Protein AF-A0A0S7WKD4-F1 (afdb_monomer_lite)

Radius of gyration: 20.32 Å; chains: 1; bounding box: 51×47×57 Å

Organism: NCBI:txid1703771

Structure (mmCIF, N/CA/C/O backbone):
data_AF-A0A0S7WKD4-F1
#
_entry.id   AF-A0A0S7WKD4-F1
#
loop_
_atom_site.group_PDB
_atom_site.id
_atom_site.type_symbol
_atom_site.label_atom_id
_atom_site.label_alt_id
_atom_site.label_comp_id
_atom_site.label_asym_id
_atom_site.label_entity_id
_atom_site.label_seq_id
_atom_site.pdbx_PDB_ins_code
_atom_site.Cartn_x
_atom_site.Cartn_y
_atom_site.Cartn_z
_atom_site.occupancy
_atom_site.B_iso_or_equiv
_atom_site.auth_seq_id
_atom_site.auth_comp_id
_atom_site.auth_asym_id
_atom_site.auth_atom_id
_atom_site.pdbx_PDB_model_num
ATOM 1 N N . MET A 1 1 ? -2.202 17.493 6.847 1.00 42.53 1 MET A N 1
ATOM 2 C CA . MET A 1 1 ? -3.223 18.399 7.422 1.00 42.53 1 MET A CA 1
ATOM 3 C C . MET A 1 1 ? -4.380 18.430 6.435 1.00 42.53 1 MET A C 1
ATOM 5 O O . MET A 1 1 ? -4.181 18.896 5.321 1.00 42.53 1 MET A O 1
ATOM 9 N N . PHE A 1 2 ? -5.508 17.808 6.778 1.00 50.00 2 PHE A N 1
ATOM 10 C CA . PHE A 1 2 ? -6.656 17.647 5.880 1.00 50.00 2 PHE A CA 1
ATOM 11 C C . PHE A 1 2 ? -7.497 18.935 5.864 1.00 50.00 2 PHE A C 1
ATOM 13 O O . PHE A 1 2 ? -7.701 19.548 6.911 1.00 50.00 2 PHE A O 1
ATOM 20 N N . ALA A 1 3 ? -7.943 19.384 4.689 1.00 43.22 3 ALA A N 1
ATOM 21 C CA . ALA A 1 3 ? -8.752 20.595 4.559 1.00 43.22 3 ALA A CA 1
ATOM 22 C C . ALA A 1 3 ? -10.231 20.279 4.849 1.00 43.22 3 ALA A C 1
ATOM 24 O O . ALA A 1 3 ? -10.929 19.743 3.993 1.00 43.22 3 ALA A O 1
ATOM 25 N N . GLY A 1 4 ? -10.696 20.590 6.060 1.00 48.12 4 GLY A N 1
ATOM 26 C CA . GLY A 1 4 ? -12.111 20.534 6.447 1.00 48.12 4 GLY A CA 1
ATOM 27 C C . GLY A 1 4 ? -12.761 21.922 6.428 1.00 48.12 4 GLY A C 1
ATOM 28 O O . GLY A 1 4 ? -12.076 22.929 6.606 1.00 48.12 4 GLY A O 1
ATOM 29 N N . GLY A 1 5 ? -14.080 21.978 6.208 1.00 57.50 5 GLY A N 1
ATOM 30 C CA . GLY A 1 5 ? -14.877 23.203 6.350 1.00 57.50 5 GLY A CA 1
ATOM 31 C C . GLY A 1 5 ? -14.814 23.795 7.767 1.00 57.50 5 GLY A C 1
ATOM 32 O O . GLY A 1 5 ? -14.238 23.207 8.679 1.00 57.50 5 GLY A O 1
ATOM 33 N N . GLU A 1 6 ? -15.389 24.982 7.959 1.00 63.59 6 GLU A N 1
ATOM 34 C CA . GLU A 1 6 ? -15.344 25.701 9.238 1.00 63.59 6 GLU A CA 1
ATOM 35 C C . GLU A 1 6 ? -16.113 24.922 10.332 1.00 63.59 6 GLU A C 1
ATOM 37 O O . GLU A 1 6 ? -17.339 24.978 10.402 1.00 63.59 6 GLU A O 1
ATOM 42 N N . LYS A 1 7 ? -15.392 24.147 11.158 1.00 71.81 7 LYS A N 1
ATOM 43 C CA . LYS A 1 7 ? -15.965 23.313 12.232 1.00 71.81 7 LYS A CA 1
ATOM 44 C C . LYS A 1 7 ? -16.328 24.156 13.457 1.00 71.81 7 LYS A C 1
ATOM 46 O O . LYS A 1 7 ? -15.503 24.926 13.960 1.00 71.81 7 LYS A O 1
ATOM 51 N N . ASN A 1 8 ? -17.513 23.950 14.022 1.00 74.62 8 ASN A N 1
ATOM 52 C CA . ASN A 1 8 ? -17.937 24.557 15.277 1.00 74.62 8 ASN A CA 1
ATOM 53 C C . ASN A 1 8 ? -17.169 23.922 16.462 1.00 74.62 8 ASN A C 1
ATOM 55 O O . ASN A 1 8 ? -17.200 22.709 16.678 1.00 74.62 8 ASN A O 1
ATOM 59 N N . PRO A 1 9 ? -16.454 24.704 17.289 1.00 72.94 9 PRO 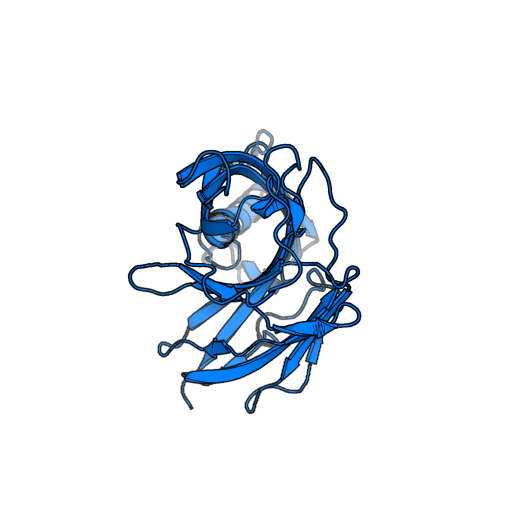A N 1
ATOM 60 C CA . PRO A 1 9 ? -15.677 24.171 18.411 1.00 72.94 9 PRO A CA 1
ATOM 61 C C . PRO A 1 9 ? -16.521 23.565 19.545 1.00 72.94 9 PRO A C 1
ATOM 63 O O . PRO A 1 9 ? -15.955 22.960 20.450 1.00 72.94 9 PRO A O 1
ATOM 66 N N . GLN A 1 10 ? -17.847 23.729 19.524 1.00 79.44 10 GLN A N 1
ATOM 67 C CA . GLN A 1 10 ? -18.753 23.246 20.573 1.00 79.44 10 GLN A CA 1
ATOM 68 C C . GLN A 1 10 ? -19.748 22.178 20.094 1.00 79.44 10 GLN A C 1
ATOM 70 O O . GLN A 1 10 ? -20.475 21.631 20.921 1.00 79.44 10 GLN A O 1
ATOM 75 N N . ASP A 1 11 ? -19.802 21.871 18.793 1.00 88.19 11 ASP A N 1
ATOM 76 C CA . ASP A 1 11 ? -20.653 20.790 18.289 1.00 88.19 11 ASP A CA 1
ATOM 77 C C . ASP A 1 11 ? -20.038 19.428 18.674 1.00 88.19 11 ASP A C 1
ATOM 79 O O . ASP A 1 11 ? -18.866 19.180 18.365 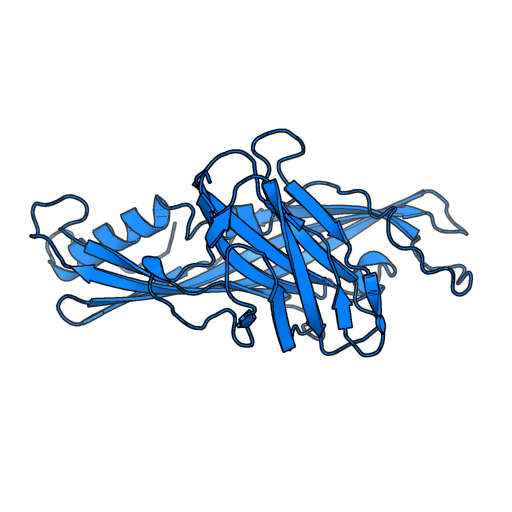1.00 88.19 11 ASP A O 1
ATOM 83 N N . PRO A 1 12 ? -20.781 18.537 19.364 1.00 86.50 12 PRO A N 1
ATOM 84 C CA . PRO A 1 12 ? -20.319 17.187 19.659 1.00 86.50 12 PRO A CA 1
ATOM 85 C C . PRO A 1 12 ? -19.798 16.428 18.436 1.00 86.50 12 PRO A C 1
ATOM 87 O O . PRO A 1 12 ? -18.772 15.762 18.566 1.00 86.50 12 PRO A O 1
ATOM 90 N N . ALA A 1 13 ? -20.443 16.562 17.272 1.00 88.50 13 ALA A N 1
ATOM 91 C CA . ALA A 1 13 ? -20.018 15.885 16.047 1.00 88.50 13 ALA A CA 1
ATOM 92 C C . ALA A 1 13 ? -18.641 16.383 15.582 1.00 88.50 13 ALA A C 1
ATOM 94 O O . ALA A 1 13 ? -17.741 15.582 15.348 1.00 88.50 13 ALA A O 1
ATOM 95 N N . ASP A 1 14 ? -18.426 17.700 15.572 1.00 90.62 14 ASP A N 1
ATOM 96 C CA . ASP A 1 14 ? -17.133 18.293 15.212 1.00 90.62 14 ASP A CA 1
ATOM 97 C C . ASP A 1 14 ? -16.020 17.935 16.213 1.00 90.62 14 ASP A C 1
ATOM 99 O O . ASP A 1 14 ? -14.842 17.851 15.861 1.00 90.62 14 ASP A O 1
ATOM 103 N N . LEU A 1 15 ? -16.354 17.762 17.496 1.00 92.62 15 LEU A N 1
ATOM 104 C CA . LEU A 1 15 ? -15.409 17.282 18.511 1.00 92.62 15 LEU A CA 1
ATOM 105 C C . LEU A 1 15 ? -15.056 15.804 18.319 1.00 92.62 15 LEU A C 1
ATOM 107 O O . LEU A 1 15 ? -13.908 15.427 18.544 1.00 92.62 15 LEU A O 1
ATOM 111 N N . ASP A 1 16 ? -16.023 14.984 17.917 1.00 94.19 16 ASP A N 1
ATOM 112 C CA . ASP A 1 16 ? -15.814 13.568 17.620 1.00 94.19 16 ASP A CA 1
ATOM 113 C C . ASP A 1 16 ? -14.958 13.383 16.366 1.00 94.19 16 ASP A C 1
ATOM 115 O O . ASP A 1 16 ? -14.001 12.613 16.393 1.00 94.19 16 ASP A O 1
ATOM 119 N N . GLU A 1 17 ? -15.230 14.143 15.305 1.00 93.38 17 GLU A N 1
ATOM 120 C CA . GLU A 1 17 ? -14.389 14.146 14.108 1.00 93.38 17 GLU A CA 1
ATOM 121 C C . GLU A 1 17 ? -12.955 14.563 14.421 1.00 93.38 17 GLU A C 1
ATOM 123 O O . GLU A 1 17 ? -12.035 13.865 14.012 1.00 93.38 17 GLU A O 1
ATOM 128 N N . ARG A 1 18 ? -12.748 15.644 15.187 1.00 92.31 18 ARG A N 1
ATOM 129 C CA . ARG A 1 18 ? -11.398 16.069 15.600 1.00 92.31 18 ARG A CA 1
ATOM 130 C C . ARG A 1 18 ? -10.677 14.993 16.405 1.00 92.31 18 ARG A C 1
ATOM 132 O O . ARG A 1 18 ? -9.506 14.738 16.166 1.00 92.31 18 ARG A O 1
ATOM 139 N N . ALA A 1 19 ? -11.377 14.329 17.325 1.00 93.75 19 ALA A N 1
ATOM 140 C CA . ALA A 1 19 ? -10.789 13.241 18.099 1.00 93.75 19 ALA A CA 1
ATOM 141 C C . ALA A 1 19 ? -10.341 12.071 17.207 1.00 93.75 19 ALA A C 1
ATOM 143 O O . ALA A 1 19 ? -9.288 11.491 17.458 1.00 93.75 19 ALA A O 1
ATOM 144 N N . ILE A 1 20 ? -11.111 11.745 16.165 1.00 94.81 20 ILE A N 1
ATOM 145 C CA . ILE A 1 20 ? -10.759 10.711 15.184 1.00 94.81 20 ILE A CA 1
ATOM 146 C C . ILE A 1 20 ? -9.614 11.179 14.273 1.00 94.81 20 ILE A C 1
ATOM 148 O O . ILE A 1 20 ? -8.688 10.410 14.032 1.00 94.81 20 ILE A O 1
ATOM 152 N N . GLU A 1 21 ? -9.637 12.430 13.805 1.00 93.44 21 GLU A N 1
ATOM 153 C CA . GLU A 1 21 ? -8.546 13.046 13.033 1.00 93.44 21 GLU A CA 1
ATOM 154 C C . GLU A 1 21 ? -7.225 13.013 13.811 1.00 93.44 21 GLU A C 1
ATOM 156 O O . GLU A 1 21 ? -6.189 12.693 13.230 1.00 93.44 21 GLU A O 1
ATOM 161 N N . ASP A 1 22 ? -7.267 13.263 15.122 1.00 91.75 22 ASP A N 1
ATOM 162 C CA . ASP A 1 22 ? -6.105 13.164 16.006 1.00 91.75 22 ASP A CA 1
ATOM 163 C C . ASP A 1 22 ? -5.576 11.723 16.095 1.00 91.75 22 ASP A C 1
ATOM 165 O O . ASP A 1 22 ? -4.362 11.519 16.058 1.00 91.75 22 ASP A O 1
ATOM 169 N N . ILE A 1 23 ? -6.456 10.710 16.170 1.00 92.75 23 ILE A N 1
ATOM 170 C CA . ILE A 1 23 ? -6.020 9.301 16.151 1.00 92.75 23 ILE A CA 1
ATOM 171 C C . ILE A 1 23 ? -5.379 8.956 14.802 1.00 92.75 23 ILE A C 1
ATOM 173 O O . ILE A 1 23 ? -4.315 8.341 14.775 1.00 92.75 23 ILE A O 1
ATOM 177 N N . ILE A 1 24 ? -6.000 9.359 13.690 1.00 90.69 24 ILE A N 1
ATOM 178 C CA . ILE A 1 24 ? -5.475 9.129 12.335 1.00 90.69 24 ILE A CA 1
ATOM 179 C C . ILE A 1 24 ? -4.099 9.786 12.183 1.00 90.69 24 ILE A C 1
ATOM 181 O O . ILE A 1 24 ? -3.164 9.151 11.710 1.00 90.69 24 ILE A O 1
ATOM 185 N N . GLY A 1 25 ? -3.954 11.044 12.608 1.00 86.50 25 GLY A N 1
ATOM 186 C CA . GLY A 1 25 ? -2.704 11.795 12.489 1.00 86.50 25 GLY A CA 1
ATOM 187 C C . GLY A 1 25 ? -1.579 11.314 13.410 1.00 86.50 25 GLY A C 1
ATOM 188 O O . GLY A 1 25 ? -0.422 11.632 13.151 1.00 86.50 25 GLY A O 1
ATOM 189 N N . GLY A 1 26 ? -1.904 10.575 14.473 1.00 83.88 26 GLY A N 1
ATOM 190 C CA . GLY A 1 26 ? -0.942 10.042 15.441 1.00 83.88 26 GLY A CA 1
ATOM 191 C C . GLY A 1 26 ? -0.641 8.549 15.298 1.00 83.88 26 GLY A C 1
ATOM 192 O O . GLY A 1 26 ? 0.038 8.002 16.165 1.00 83.88 26 GLY A O 1
ATOM 193 N N . SER A 1 27 ? -1.169 7.874 14.274 1.00 83.25 27 SER A N 1
ATOM 194 C CA . SER A 1 27 ? -1.062 6.421 14.126 1.00 83.25 27 SER A CA 1
ATOM 195 C C . SER A 1 27 ? -0.336 6.021 12.846 1.00 83.25 27 SER A C 1
ATOM 197 O O . SER A 1 27 ? -0.780 6.341 11.744 1.00 83.25 27 SER A O 1
ATOM 199 N N . ASP A 1 28 ? 0.705 5.199 13.002 1.00 78.75 28 ASP A N 1
ATOM 200 C CA . ASP A 1 28 ? 1.466 4.607 11.895 1.00 78.75 28 ASP A CA 1
ATOM 201 C C . ASP A 1 28 ? 0.555 3.849 10.909 1.00 78.75 28 ASP A C 1
ATOM 203 O O . ASP A 1 28 ? 0.831 3.789 9.716 1.00 78.75 28 ASP A O 1
ATOM 207 N N . CYS A 1 29 ? -0.587 3.318 11.369 1.00 77.75 29 CYS A N 1
ATOM 208 C CA . CYS A 1 29 ? -1.562 2.613 10.528 1.00 77.75 29 CYS A CA 1
ATOM 209 C C . CYS A 1 29 ? -2.134 3.462 9.383 1.00 77.75 29 CYS A C 1
ATOM 211 O O . CYS A 1 29 ? -2.653 2.902 8.418 1.00 77.75 29 CYS A O 1
ATOM 213 N N . PHE A 1 30 ? -2.046 4.789 9.483 1.00 81.88 30 PHE A N 1
ATOM 214 C CA . PHE A 1 30 ? -2.540 5.728 8.478 1.00 81.88 30 PHE A CA 1
ATOM 215 C C . PHE A 1 30 ? -1.413 6.502 7.777 1.00 81.88 30 PHE A C 1
ATOM 217 O O . PHE A 1 30 ? -1.691 7.349 6.924 1.00 81.88 30 PHE A O 1
ATOM 224 N N . GLU A 1 31 ? -0.145 6.206 8.080 1.00 77.12 31 GLU A N 1
ATOM 225 C CA . GLU A 1 31 ? 1.015 6.906 7.521 1.00 77.12 31 GLU A CA 1
ATOM 226 C C . GLU A 1 31 ? 1.379 6.399 6.114 1.00 77.12 31 GLU A C 1
ATOM 228 O O . GLU A 1 31 ? 2.462 5.892 5.854 1.00 77.12 31 GLU A O 1
ATOM 233 N N . LEU A 1 32 ? 0.471 6.536 5.146 1.00 67.00 32 LEU A N 1
ATOM 234 C CA . LEU A 1 32 ? 0.722 6.071 3.772 1.00 67.00 32 LEU A CA 1
ATOM 235 C C . LEU A 1 32 ? 1.858 6.848 3.078 1.00 67.00 32 LEU A C 1
ATOM 237 O O . LEU A 1 32 ? 2.498 6.339 2.164 1.00 67.00 32 LEU A O 1
ATOM 241 N N . THR A 1 33 ? 2.128 8.077 3.514 1.00 64.19 33 THR A N 1
ATOM 242 C CA . THR A 1 33 ? 3.059 9.005 2.861 1.00 64.19 33 THR A CA 1
ATOM 243 C C . THR A 1 33 ? 4.510 8.537 2.899 1.00 64.19 33 THR A C 1
ATOM 245 O O . THR A 1 33 ? 5.183 8.551 1.871 1.00 64.19 33 THR A O 1
ATOM 248 N N . SER A 1 34 ? 4.985 8.094 4.064 1.00 62.47 34 SER A N 1
ATOM 249 C CA . SER A 1 34 ? 6.336 7.548 4.225 1.00 62.47 34 SER A CA 1
ATOM 250 C C . SER A 1 34 ? 6.404 6.087 3.790 1.00 62.47 34 SER A C 1
ATOM 252 O O . SER A 1 34 ? 7.467 5.602 3.403 1.00 62.47 34 SER A O 1
ATOM 254 N N . HIS A 1 35 ? 5.265 5.386 3.787 1.00 61.06 35 HIS A N 1
ATOM 255 C CA . HIS A 1 35 ? 5.240 3.979 3.426 1.00 61.06 35 HIS A CA 1
ATOM 256 C C . HIS A 1 35 ? 5.498 3.712 1.937 1.00 61.06 35 HIS A C 1
ATOM 258 O O . HIS A 1 35 ? 6.125 2.717 1.586 1.00 61.06 35 HIS A O 1
ATOM 264 N N . PHE A 1 36 ? 5.095 4.612 1.046 1.00 53.56 36 PHE A N 1
ATOM 265 C CA . PHE A 1 36 ? 5.416 4.480 -0.380 1.00 53.56 36 PHE A CA 1
ATOM 266 C C . PHE A 1 36 ? 6.755 5.139 -0.772 1.00 53.56 36 PHE A C 1
ATOM 268 O O . PHE A 1 36 ? 7.216 4.985 -1.907 1.00 53.56 36 PHE A O 1
ATOM 275 N N . GLU A 1 37 ? 7.428 5.833 0.153 1.00 59.44 37 GLU A N 1
ATOM 276 C CA . GLU A 1 37 ? 8.745 6.438 -0.076 1.00 59.44 37 GLU A CA 1
ATOM 277 C C . GLU A 1 37 ? 9.885 5.409 0.048 1.00 59.44 37 GLU A C 1
ATOM 279 O O . GLU A 1 37 ? 9.829 4.457 0.823 1.00 59.44 37 GLU A O 1
ATOM 284 N N . GLY A 1 38 ? 10.964 5.584 -0.720 1.00 53.75 38 GLY A N 1
ATOM 285 C CA . GLY A 1 38 ? 12.177 4.800 -0.496 1.00 53.75 38 GLY A CA 1
ATOM 286 C C . GLY A 1 38 ? 13.332 5.236 -1.383 1.00 53.75 38 GLY A C 1
ATOM 287 O O . GLY A 1 38 ? 13.170 5.345 -2.604 1.00 53.75 38 GLY A O 1
ATOM 288 N N . THR A 1 39 ? 14.492 5.432 -0.757 1.00 48.31 39 THR A N 1
ATOM 289 C CA . THR A 1 39 ? 15.773 5.776 -1.386 1.00 48.31 39 THR A CA 1
ATOM 290 C C . THR A 1 39 ? 16.291 4.659 -2.296 1.00 48.31 39 THR A C 1
ATOM 292 O O . THR A 1 39 ? 15.728 3.568 -2.336 1.00 48.31 39 THR A O 1
ATOM 295 N N . ALA A 1 40 ? 17.322 4.975 -3.087 1.00 47.97 40 ALA A N 1
ATOM 296 C CA . ALA A 1 40 ? 17.906 4.110 -4.109 1.00 47.97 40 ALA A CA 1
ATOM 297 C C . ALA A 1 40 ? 18.168 2.682 -3.597 1.00 47.97 40 ALA A C 1
ATOM 299 O O . ALA A 1 40 ? 19.019 2.486 -2.728 1.00 47.97 40 ALA A O 1
ATOM 300 N N . VAL A 1 41 ? 17.449 1.703 -4.150 1.00 54.34 41 VAL A N 1
ATOM 301 C CA . VAL A 1 41 ? 17.701 0.276 -3.908 1.00 54.34 41 VAL A CA 1
ATOM 302 C C . VAL A 1 41 ? 18.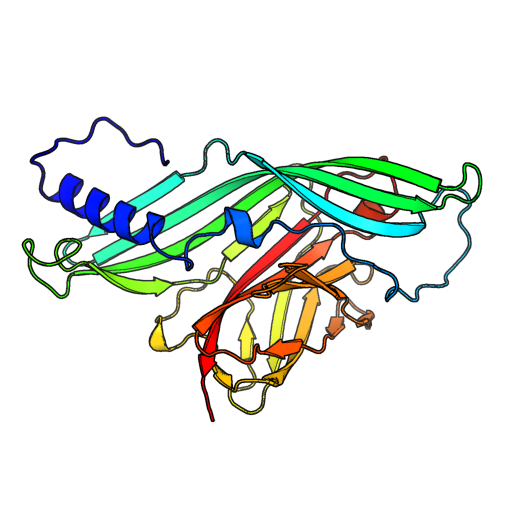334 -0.314 -5.163 1.00 54.34 41 VAL A C 1
ATOM 304 O O . VAL A 1 41 ? 17.968 0.057 -6.278 1.00 54.34 41 VAL A O 1
ATOM 307 N N . ASP A 1 42 ? 19.331 -1.171 -4.955 1.00 46.19 42 ASP A N 1
ATOM 308 C CA . ASP A 1 42 ? 20.011 -1.926 -6.006 1.00 46.19 42 ASP A CA 1
ATOM 309 C C . ASP A 1 42 ? 19.047 -2.953 -6.610 1.00 46.19 42 ASP A C 1
ATOM 311 O O . ASP A 1 42 ? 18.474 -3.763 -5.882 1.00 46.19 42 ASP A O 1
ATOM 315 N N . ASP A 1 43 ? 18.858 -2.896 -7.929 1.00 45.88 43 ASP A N 1
ATOM 316 C CA . ASP A 1 43 ? 18.058 -3.864 -8.694 1.00 45.88 43 ASP A CA 1
ATOM 317 C C . ASP A 1 43 ? 18.941 -4.952 -9.334 1.00 45.88 43 ASP A C 1
ATOM 319 O O . ASP A 1 43 ? 18.575 -5.605 -10.313 1.00 45.88 43 ASP A O 1
ATOM 323 N N . SER A 1 44 ? 20.134 -5.198 -8.777 1.00 36.72 44 SER A N 1
ATOM 324 C CA . SER A 1 44 ? 21.069 -6.228 -9.256 1.00 36.72 44 SER A CA 1
ATOM 325 C C . SER A 1 44 ? 20.538 -7.676 -9.208 1.00 36.72 44 SER A C 1
ATOM 327 O O . SER A 1 44 ? 21.256 -8.603 -9.587 1.00 36.72 44 SER A O 1
ATOM 329 N N . GLY A 1 45 ? 19.283 -7.900 -8.797 1.00 36.16 45 GLY A N 1
ATOM 330 C CA . GLY A 1 45 ? 18.616 -9.207 -8.792 1.00 36.16 45 GLY A CA 1
ATOM 331 C C . GLY A 1 45 ? 17.883 -9.583 -10.089 1.00 36.16 45 GLY A C 1
ATOM 332 O O . GLY A 1 45 ? 17.537 -10.753 -10.270 1.00 36.16 45 GLY A O 1
ATOM 333 N N . GLY A 1 46 ? 17.650 -8.639 -11.006 1.00 36.62 46 GLY A N 1
ATOM 334 C CA . GLY A 1 46 ? 16.944 -8.893 -12.263 1.00 36.62 46 GLY A CA 1
ATOM 335 C C . GLY A 1 46 ? 17.810 -9.601 -13.309 1.00 36.62 46 GLY A C 1
ATOM 336 O O . GLY A 1 46 ? 18.386 -8.959 -14.181 1.00 36.62 46 GLY A O 1
ATOM 337 N N . THR A 1 47 ? 17.874 -10.932 -13.271 1.00 33.00 47 THR A N 1
ATOM 338 C CA . THR A 1 47 ? 18.435 -11.731 -14.376 1.00 33.00 47 THR A CA 1
ATOM 339 C C . THR A 1 47 ? 17.397 -11.916 -15.481 1.00 33.00 47 THR A C 1
ATOM 341 O O . THR A 1 47 ? 16.794 -12.976 -15.596 1.00 33.00 47 THR A O 1
ATOM 344 N N . ASP A 1 48 ? 17.205 -10.900 -16.324 1.00 37.25 48 ASP A N 1
ATOM 345 C CA . ASP A 1 48 ? 16.655 -11.140 -17.661 1.00 37.25 48 ASP A CA 1
ATOM 346 C C . ASP A 1 48 ? 17.676 -10.735 -18.726 1.00 37.25 48 ASP A C 1
ATOM 348 O O . ASP A 1 48 ? 17.877 -9.571 -19.070 1.00 37.25 48 ASP A O 1
ATOM 352 N N . THR A 1 49 ? 18.412 -11.743 -19.186 1.00 37.22 49 THR A N 1
ATOM 353 C CA . THR A 1 49 ? 19.322 -11.668 -20.324 1.00 37.22 49 THR A CA 1
ATOM 354 C C . THR A 1 49 ? 18.561 -12.062 -21.582 1.00 37.22 49 THR A C 1
ATOM 356 O O . THR A 1 49 ? 18.756 -13.161 -22.106 1.00 37.22 49 THR A O 1
ATOM 359 N N . THR A 1 50 ? 17.704 -11.187 -22.096 1.00 36.34 50 THR A N 1
ATOM 360 C CA . THR A 1 50 ? 17.084 -11.396 -23.409 1.00 36.34 50 THR A CA 1
ATOM 361 C C . THR A 1 50 ? 17.307 -10.192 -24.320 1.00 36.34 50 THR A C 1
ATOM 363 O O . THR A 1 50 ? 16.493 -9.295 -24.448 1.00 36.34 50 THR A O 1
ATOM 366 N N . GLY A 1 51 ? 18.451 -10.228 -25.014 1.00 40.25 51 GLY A N 1
ATOM 367 C CA . GLY A 1 51 ? 18.713 -9.426 -26.209 1.00 40.25 51 GLY A CA 1
ATOM 368 C C . GLY A 1 51 ? 19.128 -7.985 -25.926 1.00 40.25 51 GLY A C 1
ATOM 369 O O . GLY A 1 51 ? 18.336 -7.158 -25.506 1.00 40.25 51 GLY A O 1
ATOM 370 N N . VAL A 1 52 ? 20.386 -7.661 -26.227 1.00 39.66 52 VAL A N 1
ATOM 371 C CA . VAL A 1 52 ? 20.888 -6.282 -26.226 1.00 39.66 52 VAL A CA 1
ATOM 372 C C . VAL A 1 52 ? 20.090 -5.457 -27.243 1.00 39.66 52 VAL A C 1
ATOM 374 O O . VAL A 1 52 ? 20.390 -5.475 -28.439 1.00 39.66 52 VAL A O 1
ATOM 377 N N . ILE A 1 53 ? 19.078 -4.736 -26.768 1.00 51.75 53 ILE A N 1
ATOM 378 C CA . ILE A 1 53 ? 18.495 -3.591 -27.461 1.00 51.75 53 ILE A CA 1
ATOM 379 C C . ILE A 1 53 ? 19.412 -2.410 -27.134 1.00 51.75 53 ILE A C 1
ATOM 381 O O . ILE A 1 53 ? 19.721 -2.149 -25.974 1.00 51.75 53 ILE A O 1
ATOM 385 N N . LYS A 1 54 ? 19.944 -1.753 -28.168 1.00 49.94 54 LYS A N 1
ATOM 386 C CA . LYS A 1 54 ? 21.018 -0.755 -28.025 1.00 49.94 54 LYS A CA 1
ATOM 387 C C . LYS A 1 54 ? 20.598 0.519 -27.277 1.00 49.94 54 LYS A C 1
ATOM 389 O O . LYS A 1 54 ? 21.489 1.203 -26.784 1.00 49.94 54 LYS A O 1
ATOM 394 N N . ASP A 1 55 ? 19.293 0.751 -27.128 1.00 61.22 55 ASP A N 1
ATOM 395 C CA . ASP A 1 55 ? 18.728 2.003 -26.608 1.00 61.22 55 ASP A CA 1
ATOM 396 C C . ASP A 1 55 ? 18.030 1.834 -25.239 1.00 61.22 55 ASP A C 1
ATOM 398 O O . ASP A 1 55 ? 17.436 2.771 -24.718 1.00 61.22 55 ASP A O 1
ATOM 402 N N . THR A 1 56 ? 18.103 0.648 -24.625 1.00 82.69 56 THR A N 1
ATOM 403 C CA . THR A 1 56 ? 17.453 0.367 -23.334 1.00 82.69 56 THR A CA 1
ATOM 404 C C . THR A 1 56 ? 18.341 0.778 -22.159 1.00 82.69 56 THR A C 1
ATOM 406 O O . THR A 1 56 ? 19.542 0.491 -22.141 1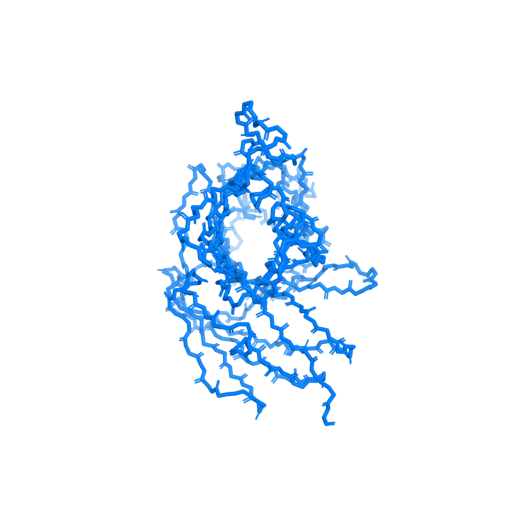.00 82.69 56 THR A O 1
ATOM 409 N N . ILE A 1 57 ? 17.752 1.411 -21.141 1.00 87.12 57 ILE A N 1
ATOM 410 C CA . ILE A 1 57 ? 18.426 1.657 -19.861 1.00 87.12 57 ILE A CA 1
ATOM 411 C C . ILE A 1 57 ? 18.568 0.319 -19.134 1.00 87.12 57 ILE A C 1
ATOM 413 O O . ILE A 1 57 ? 17.595 -0.404 -18.946 1.00 87.12 57 ILE A O 1
ATOM 417 N N . LEU A 1 58 ? 19.776 -0.012 -18.691 1.00 89.19 58 LEU A N 1
ATOM 418 C CA . LEU A 1 58 ? 20.012 -1.074 -17.716 1.00 89.19 58 LEU A CA 1
ATOM 419 C C . LEU A 1 58 ? 20.034 -0.430 -16.321 1.00 89.19 58 LEU A C 1
ATOM 421 O O . LEU A 1 58 ? 21.066 0.150 -15.959 1.00 89.19 58 LEU A O 1
ATOM 425 N N . PRO A 1 59 ? 18.918 -0.440 -15.566 1.00 86.44 59 PRO A N 1
ATOM 426 C CA . PRO A 1 59 ? 18.852 0.182 -14.255 1.00 86.44 59 PRO A CA 1
ATOM 427 C C . PRO A 1 59 ? 19.802 -0.539 -13.298 1.00 86.44 59 PRO A C 1
ATOM 429 O O . PRO A 1 59 ? 19.867 -1.765 -13.254 1.00 86.44 59 PRO A O 1
ATOM 432 N N . VAL A 1 60 ? 20.559 0.248 -12.542 1.00 83.50 60 VAL A N 1
ATOM 433 C CA . VAL A 1 60 ? 21.436 -0.232 -11.466 1.00 83.50 60 VAL A CA 1
ATOM 434 C C . VAL A 1 60 ? 20.839 0.160 -10.122 1.00 83.50 60 VAL A C 1
ATOM 436 O O . VAL A 1 60 ? 20.782 -0.641 -9.199 1.00 83.50 60 VAL A O 1
ATOM 439 N N . LEU A 1 61 ? 20.358 1.398 -10.016 1.00 83.25 61 LEU A N 1
ATOM 440 C CA . LEU A 1 61 ? 19.698 1.913 -8.825 1.00 83.25 61 LEU A CA 1
ATOM 441 C C . LEU A 1 61 ? 18.458 2.683 -9.236 1.00 83.25 61 LEU A C 1
ATOM 443 O O . LEU A 1 61 ? 18.511 3.488 -10.164 1.00 83.25 61 LEU A O 1
ATOM 447 N N . TRP A 1 62 ? 17.377 2.524 -8.487 1.00 86.88 62 TRP A N 1
ATOM 448 C CA . TRP A 1 62 ? 16.229 3.406 -8.629 1.00 86.88 62 TRP A CA 1
ATOM 449 C C . TRP A 1 62 ? 15.552 3.674 -7.290 1.00 86.88 62 TRP A C 1
ATOM 451 O O . TRP A 1 62 ? 15.668 2.910 -6.327 1.00 86.88 62 TRP A O 1
ATOM 461 N N . GLY A 1 63 ? 14.877 4.814 -7.199 1.00 84.62 63 GLY A N 1
ATOM 462 C CA . GLY A 1 63 ? 14.225 5.239 -5.970 1.00 84.62 63 GLY A CA 1
ATOM 463 C C . GLY A 1 63 ? 13.182 6.318 -6.192 1.00 84.62 63 GLY A C 1
ATOM 464 O O . GLY A 1 63 ? 13.221 7.077 -7.161 1.00 84.62 63 GLY A O 1
ATOM 465 N N . ARG A 1 64 ? 12.250 6.395 -5.248 1.00 86.19 64 ARG A N 1
ATOM 466 C CA . ARG A 1 64 ? 11.166 7.373 -5.246 1.00 86.19 64 ARG A CA 1
ATOM 467 C C . ARG A 1 64 ? 11.552 8.513 -4.318 1.00 86.19 64 ARG A C 1
ATOM 469 O O . ARG A 1 64 ? 11.933 8.274 -3.175 1.00 86.19 64 ARG A O 1
ATOM 476 N N . ARG A 1 65 ? 11.433 9.745 -4.803 1.00 84.44 65 ARG A N 1
ATOM 477 C CA . ARG A 1 65 ? 11.558 10.955 -3.990 1.00 84.44 65 ARG A CA 1
ATOM 478 C C . ARG A 1 65 ? 10.218 11.656 -3.955 1.00 84.44 65 ARG A C 1
ATOM 480 O O . ARG A 1 65 ? 9.804 12.233 -4.962 1.00 84.44 65 ARG A O 1
ATOM 487 N N . ILE A 1 66 ? 9.574 11.635 -2.799 1.00 85.69 66 ILE A N 1
ATOM 488 C CA . ILE A 1 66 ? 8.291 12.297 -2.610 1.00 85.69 66 ILE A CA 1
ATOM 489 C C . ILE A 1 66 ? 8.522 13.783 -2.327 1.00 85.69 66 ILE A C 1
ATOM 491 O O . ILE A 1 66 ? 9.475 14.174 -1.655 1.00 85.69 66 ILE A O 1
ATOM 495 N N . THR A 1 67 ? 7.684 14.635 -2.913 1.00 86.19 67 THR A N 1
ATOM 496 C CA . THR A 1 67 ? 7.801 16.101 -2.806 1.00 86.19 67 THR A CA 1
ATOM 497 C C . THR A 1 67 ? 6.565 16.753 -2.205 1.00 86.19 67 THR A C 1
ATOM 499 O O . THR A 1 67 ? 6.650 17.881 -1.720 1.00 86.19 67 THR A O 1
ATOM 502 N N . GLY A 1 68 ? 5.431 16.053 -2.182 1.00 86.00 68 GLY A N 1
ATOM 503 C CA . GLY A 1 68 ? 4.241 16.520 -1.493 1.00 86.00 68 GLY A CA 1
ATOM 504 C C . GLY A 1 68 ? 3.069 15.558 -1.597 1.00 86.00 68 GLY A C 1
ATOM 505 O O . GLY A 1 68 ? 3.111 14.576 -2.338 1.00 86.00 68 GLY A O 1
ATOM 506 N N . HIS A 1 69 ? 2.006 15.902 -0.868 1.00 89.50 69 HIS A N 1
ATOM 507 C CA . HIS A 1 69 ? 0.755 15.148 -0.850 1.00 89.50 69 HIS A CA 1
ATOM 508 C C . HIS A 1 69 ? -0.472 16.047 -1.072 1.00 89.50 69 HIS A C 1
ATOM 510 O O . HIS A 1 69 ? -1.310 16.194 -0.171 1.00 89.50 69 HIS A O 1
ATOM 516 N N . PRO A 1 70 ? -0.552 16.751 -2.217 1.00 89.88 70 PRO A N 1
ATOM 517 C CA . PRO A 1 70 ? -1.595 17.744 -2.457 1.00 89.88 70 PRO A CA 1
ATOM 518 C C . PRO A 1 70 ? -2.984 17.103 -2.402 1.00 89.88 70 PRO A C 1
ATOM 520 O O . PRO A 1 70 ? -3.156 15.971 -2.816 1.00 89.88 70 PRO A O 1
ATOM 523 N N . ASN A 1 71 ? -3.997 17.821 -1.916 1.00 85.50 71 ASN A N 1
ATOM 524 C CA . ASN A 1 71 ? -5.402 17.373 -1.945 1.00 85.50 71 ASN A CA 1
ATOM 525 C C . ASN A 1 71 ? -5.707 16.045 -1.216 1.00 85.50 71 ASN A C 1
ATOM 527 O O . ASN A 1 71 ? -6.804 15.502 -1.355 1.00 85.50 71 ASN A O 1
ATOM 531 N N . SER A 1 72 ? -4.769 15.527 -0.420 1.00 86.56 72 SER A N 1
ATOM 532 C CA . SER A 1 72 ? -5.020 14.386 0.458 1.00 86.56 72 SER A CA 1
ATOM 533 C C . SER A 1 72 ? -6.103 14.746 1.472 1.00 86.56 72 SER A C 1
ATOM 535 O O . SER A 1 72 ? -6.068 15.834 2.057 1.00 86.56 72 SER A O 1
ATOM 537 N N . HIS A 1 73 ? -7.066 13.855 1.684 1.00 88.62 73 HIS A N 1
ATOM 538 C CA . HIS A 1 73 ? -8.214 14.095 2.554 1.00 88.62 73 HIS A CA 1
ATOM 539 C C . HIS A 1 73 ? -8.701 12.804 3.214 1.00 88.62 73 HIS A C 1
ATOM 541 O O . HIS A 1 73 ? -8.648 11.720 2.633 1.00 88.62 73 HIS A O 1
ATOM 547 N N . ALA A 1 74 ? -9.199 12.942 4.440 1.00 90.75 74 ALA A N 1
ATOM 548 C CA . ALA A 1 74 ? -9.935 11.903 5.139 1.00 90.75 74 ALA A CA 1
ATOM 549 C C . ALA A 1 74 ? -11.415 12.290 5.150 1.00 90.75 74 ALA A C 1
ATOM 551 O O . ALA A 1 74 ? -11.772 13.370 5.621 1.00 90.75 74 ALA A O 1
ATOM 552 N N . GLN A 1 75 ? -12.277 11.422 4.630 1.00 95.31 75 GLN A N 1
ATOM 553 C CA . GLN A 1 75 ? -13.719 11.554 4.784 1.00 95.31 75 GLN A CA 1
ATOM 554 C C . GLN A 1 75 ? -14.158 10.756 6.010 1.00 95.31 75 GLN A C 1
ATOM 556 O O . GLN A 1 75 ? -13.933 9.548 6.073 1.00 95.31 75 GLN A O 1
ATOM 561 N N . ILE A 1 76 ? -14.809 11.430 6.960 1.00 95.69 76 ILE A N 1
ATOM 562 C CA . ILE A 1 76 ? -15.332 10.835 8.192 1.00 95.69 76 ILE A CA 1
ATOM 563 C C . ILE A 1 76 ? -16.856 10.872 8.135 1.00 95.69 76 ILE A C 1
ATOM 565 O O . ILE A 1 76 ? -17.450 11.924 7.929 1.00 95.69 76 ILE A O 1
ATOM 569 N N . THR A 1 77 ? -17.498 9.717 8.300 1.00 97.12 77 THR A N 1
ATOM 570 C CA . THR A 1 77 ? -18.961 9.619 8.397 1.00 97.12 77 THR A CA 1
ATOM 571 C C . THR A 1 77 ? -19.344 9.063 9.760 1.00 97.12 77 THR A C 1
ATOM 573 O O . THR A 1 77 ? -19.114 7.884 10.036 1.00 97.12 77 THR A O 1
ATOM 576 N N . LEU A 1 78 ? -19.937 9.906 10.608 1.00 96.50 78 LEU A N 1
ATOM 577 C CA . LEU A 1 78 ? -20.441 9.517 11.926 1.00 96.50 78 LEU A CA 1
ATOM 578 C C . LEU A 1 78 ? -21.836 8.883 11.826 1.00 96.50 78 LEU A C 1
ATOM 580 O O . LEU A 1 78 ? -22.736 9.416 11.178 1.00 96.50 78 LEU A O 1
ATOM 584 N N . ALA A 1 79 ? -22.031 7.763 12.518 1.00 96.06 79 ALA A N 1
ATOM 585 C CA . ALA A 1 79 ? -23.302 7.057 12.637 1.00 96.06 79 ALA A CA 1
ATOM 586 C C . ALA A 1 79 ? -23.451 6.479 14.054 1.00 96.06 79 ALA A C 1
ATOM 588 O O . ALA A 1 79 ? -23.084 5.334 14.329 1.00 96.06 79 ALA A O 1
ATOM 589 N N . GLY A 1 80 ? -23.987 7.291 14.971 1.00 93.69 80 GLY A N 1
ATOM 590 C CA . GLY A 1 80 ? -24.076 6.939 16.390 1.00 93.69 80 GLY A CA 1
ATOM 591 C C . GLY A 1 80 ? -22.685 6.712 16.986 1.00 93.69 80 GLY A C 1
ATOM 592 O O . GLY A 1 80 ? -21.810 7.563 16.857 1.00 93.69 80 GLY A O 1
ATOM 593 N N . ASP A 1 81 ? -22.469 5.538 17.578 1.00 96.38 81 ASP A N 1
ATOM 594 C CA . ASP A 1 81 ? -21.187 5.141 18.179 1.00 96.38 81 ASP A CA 1
ATOM 595 C C . ASP A 1 81 ? -20.212 4.503 17.173 1.00 96.38 81 ASP A C 1
ATOM 597 O O . ASP A 1 81 ? -19.272 3.809 17.561 1.00 96.38 81 ASP A O 1
ATOM 601 N N . SER A 1 82 ? -20.443 4.679 15.870 1.00 97.81 82 SER A N 1
ATOM 602 C CA . SER A 1 82 ? -19.559 4.208 14.797 1.00 97.81 82 SER A CA 1
ATOM 603 C C . SER A 1 82 ? -19.132 5.364 13.900 1.00 97.81 82 SER A C 1
ATOM 605 O O . SER A 1 82 ? -19.928 6.255 13.611 1.00 97.81 82 SER A O 1
ATOM 607 N N . ALA A 1 83 ? -17.886 5.332 13.438 1.00 97.94 83 ALA A N 1
ATOM 608 C CA . ALA A 1 83 ? -17.367 6.264 12.448 1.00 97.94 83 ALA A CA 1
ATOM 609 C C . ALA A 1 83 ? -16.675 5.494 11.324 1.00 97.94 83 ALA A C 1
ATOM 611 O O . ALA A 1 83 ? -15.835 4.630 11.581 1.00 97.94 83 ALA A O 1
ATOM 612 N N . PHE A 1 84 ? -17.040 5.814 10.086 1.00 98.12 84 PHE A N 1
ATOM 613 C CA . PHE A 1 84 ? -16.503 5.198 8.877 1.00 98.12 84 PHE A CA 1
ATOM 614 C C . PHE A 1 84 ? -15.554 6.171 8.196 1.00 98.12 84 PHE A C 1
ATOM 616 O O . PHE A 1 84 ? -15.922 7.323 7.955 1.00 98.12 84 PHE A O 1
ATOM 623 N N . ILE A 1 85 ? -14.347 5.701 7.901 1.00 97.25 85 ILE A N 1
ATOM 624 C CA . ILE A 1 85 ? -13.260 6.516 7.370 1.00 97.25 85 ILE A CA 1
ATOM 625 C C . ILE A 1 85 ? -12.905 6.030 5.974 1.00 97.25 85 ILE A C 1
ATOM 627 O O . ILE A 1 85 ? -12.697 4.835 5.770 1.00 97.25 85 ILE A O 1
ATOM 631 N N . SER A 1 86 ? -12.794 6.975 5.047 1.00 97.00 86 SER A N 1
ATOM 632 C CA . SER A 1 86 ? -12.166 6.792 3.740 1.00 97.00 86 SER A CA 1
ATOM 633 C C . SER A 1 86 ? -11.013 7.779 3.634 1.00 97.00 86 SER A C 1
ATOM 635 O O . SER A 1 86 ? -11.231 8.990 3.583 1.00 97.00 86 SER A O 1
ATOM 637 N N . LEU A 1 87 ? -9.786 7.273 3.643 1.00 94.62 87 LEU A N 1
ATOM 638 C CA . LEU A 1 87 ? -8.576 8.068 3.495 1.00 94.62 87 LEU A CA 1
ATOM 639 C C . LEU A 1 87 ? -8.118 8.002 2.042 1.00 94.62 87 LEU A C 1
ATOM 641 O O . LEU A 1 87 ? -7.865 6.914 1.536 1.00 94.62 87 LEU A O 1
ATOM 645 N N . THR A 1 88 ? -7.980 9.159 1.397 1.00 95.19 88 THR A N 1
ATOM 646 C CA . THR A 1 88 ? -7.359 9.286 0.073 1.00 95.19 88 THR A CA 1
ATOM 647 C C . THR A 1 88 ? -6.117 10.154 0.188 1.00 95.19 88 THR A C 1
ATOM 649 O O . THR A 1 88 ? -6.190 11.301 0.636 1.00 95.19 88 THR A O 1
ATOM 652 N N . ILE A 1 89 ? -4.976 9.614 -0.225 1.00 91.81 89 ILE A N 1
ATOM 653 C CA . ILE A 1 89 ? -3.697 10.316 -0.268 1.00 91.81 89 ILE A CA 1
ATOM 654 C C . ILE A 1 89 ? -3.276 10.431 -1.724 1.00 91.81 89 ILE A C 1
ATOM 656 O O . ILE A 1 89 ? -3.085 9.414 -2.382 1.00 91.81 89 ILE A O 1
ATOM 660 N N . HIS A 1 90 ? -3.096 11.652 -2.214 1.00 93.19 90 HIS A N 1
ATOM 661 C CA . HIS A 1 90 ? -2.393 11.857 -3.477 1.00 93.19 90 HIS A CA 1
ATOM 662 C C . HIS A 1 90 ? -0.935 12.129 -3.166 1.00 93.19 90 HIS A C 1
ATOM 664 O O . HIS A 1 90 ? -0.634 12.882 -2.240 1.00 93.19 90 HIS A O 1
ATOM 670 N N . THR A 1 91 ? -0.036 11.539 -3.933 1.00 91.06 91 THR A N 1
ATOM 671 C CA . THR A 1 91 ? 1.403 11.611 -3.717 1.00 91.06 91 THR A CA 1
ATOM 672 C C . THR A 1 91 ? 2.063 12.074 -5.001 1.00 91.06 91 THR A C 1
ATOM 674 O O . THR A 1 91 ? 1.930 11.432 -6.038 1.00 91.06 91 THR A O 1
ATOM 677 N N . VAL A 1 92 ? 2.809 13.178 -4.919 1.00 92.25 92 VAL A N 1
ATOM 678 C CA . VAL A 1 92 ? 3.587 13.716 -6.040 1.00 92.25 92 VAL A CA 1
ATOM 679 C C . VAL A 1 92 ? 5.072 13.686 -5.724 1.00 92.25 92 VAL A C 1
ATOM 681 O O . VAL A 1 92 ? 5.516 13.980 -4.607 1.00 92.25 92 VAL A O 1
ATOM 684 N N . GLY A 1 93 ? 5.878 13.373 -6.724 1.00 90.94 93 GLY A N 1
ATOM 685 C CA . GLY A 1 93 ? 7.309 13.232 -6.549 1.00 90.94 93 GLY A CA 1
ATOM 686 C C . GLY A 1 93 ? 8.021 12.942 -7.850 1.00 90.94 93 GLY A C 1
ATOM 687 O O . GLY A 1 93 ? 7.566 13.312 -8.930 1.00 90.94 93 GLY A O 1
ATOM 688 N N . THR A 1 94 ? 9.155 12.264 -7.724 1.00 91.38 94 THR A N 1
ATOM 689 C CA . THR A 1 94 ? 9.917 11.787 -8.873 1.00 91.38 94 THR A CA 1
ATOM 690 C C . THR A 1 94 ? 10.418 10.371 -8.664 1.00 91.38 94 THR A C 1
ATOM 692 O O . THR A 1 94 ? 10.836 10.012 -7.557 1.00 91.38 94 THR A O 1
ATOM 695 N N . LEU A 1 95 ? 10.400 9.586 -9.733 1.00 92.06 95 LEU A N 1
ATOM 696 C CA . LEU A 1 95 ? 11.166 8.356 -9.848 1.00 92.06 95 LEU A CA 1
ATOM 697 C C . LEU A 1 95 ? 12.552 8.731 -10.382 1.00 92.06 95 LEU A C 1
ATOM 699 O O . LEU A 1 95 ? 12.667 9.444 -11.371 1.00 92.06 95 LEU A O 1
ATOM 703 N N . ASN A 1 96 ? 13.605 8.309 -9.688 1.00 89.81 96 ASN A N 1
ATOM 704 C CA . ASN A 1 96 ? 14.989 8.568 -10.075 1.00 89.81 96 ASN A CA 1
ATOM 705 C C . ASN A 1 96 ? 15.637 7.236 -10.426 1.00 89.81 96 ASN A C 1
ATOM 707 O O . ASN A 1 96 ? 15.620 6.330 -9.593 1.00 89.81 96 ASN A O 1
ATOM 711 N N . ILE A 1 97 ? 16.223 7.140 -11.615 1.00 90.06 97 ILE A N 1
ATOM 712 C CA . ILE A 1 97 ? 16.867 5.935 -12.139 1.00 90.06 97 ILE A CA 1
ATOM 713 C C . ILE A 1 97 ? 18.318 6.279 -12.463 1.00 90.06 97 ILE A C 1
ATOM 715 O O . ILE A 1 97 ? 18.602 7.243 -13.171 1.00 90.06 97 ILE A O 1
ATOM 719 N N . ILE A 1 98 ? 19.247 5.482 -11.950 1.00 88.94 98 ILE A N 1
ATOM 720 C CA . ILE A 1 98 ? 20.652 5.480 -12.347 1.00 88.94 98 ILE A CA 1
ATOM 721 C C . ILE A 1 98 ? 20.890 4.167 -13.076 1.00 88.94 98 ILE A C 1
ATOM 723 O O . ILE A 1 98 ? 20.696 3.090 -12.508 1.00 88.94 98 ILE A O 1
ATOM 727 N N . GLY A 1 99 ? 21.328 4.253 -14.325 1.00 90.19 99 GLY A N 1
ATOM 728 C CA . GLY A 1 99 ? 21.521 3.080 -15.166 1.00 90.19 99 GLY A CA 1
ATOM 729 C C . GLY A 1 99 ? 22.632 3.252 -16.187 1.00 90.19 99 GLY A C 1
ATOM 730 O O . GLY A 1 99 ? 23.333 4.265 -16.220 1.00 90.19 99 GLY A O 1
ATOM 731 N N . TRP A 1 100 ? 22.790 2.240 -17.028 1.00 88.50 100 TRP A N 1
ATOM 732 C CA . TRP A 1 100 ? 23.755 2.213 -18.121 1.00 88.50 100 TRP A CA 1
ATOM 733 C C . TRP A 1 100 ? 23.040 2.059 -19.465 1.00 88.50 100 TRP A C 1
ATOM 735 O O . TRP A 1 100 ? 22.186 1.186 -19.601 1.00 88.50 100 TRP A O 1
ATOM 745 N N . ARG A 1 101 ? 23.422 2.850 -20.471 1.00 88.44 101 ARG A N 1
ATOM 746 C CA . ARG A 1 101 ? 23.054 2.652 -21.882 1.00 88.44 101 ARG A CA 1
ATOM 747 C C . ARG A 1 101 ? 24.281 2.293 -22.705 1.00 88.44 101 ARG A C 1
ATOM 749 O O . ARG A 1 101 ? 25.391 2.753 -22.432 1.00 88.44 101 ARG A O 1
ATOM 756 N N . ALA A 1 102 ? 24.090 1.461 -23.724 1.00 85.31 102 ALA A N 1
ATOM 757 C CA . ALA A 1 102 ? 25.195 0.961 -24.538 1.00 85.31 102 ALA A CA 1
ATOM 758 C C . ALA A 1 102 ? 25.881 2.058 -25.375 1.00 85.31 102 ALA A C 1
ATOM 760 O O . ALA A 1 102 ? 27.067 1.933 -25.682 1.00 85.31 102 ALA A O 1
ATOM 761 N N . ASP A 1 103 ? 25.152 3.108 -25.745 1.00 84.31 103 ASP A N 1
ATOM 762 C CA . ASP A 1 103 ? 25.594 4.199 -26.613 1.00 84.31 103 ASP A CA 1
ATOM 763 C C . ASP A 1 103 ? 26.155 5.409 -25.843 1.00 84.31 103 ASP A C 1
ATOM 765 O O . ASP A 1 103 ? 27.170 5.974 -26.256 1.00 84.31 103 ASP A O 1
ATOM 769 N N . THR A 1 104 ? 25.547 5.785 -24.712 1.00 86.88 104 THR A N 1
ATOM 770 C CA . THR A 1 104 ? 25.932 6.968 -23.918 1.00 86.88 104 THR A CA 1
ATOM 771 C C . THR A 1 104 ? 26.685 6.649 -22.625 1.00 86.88 104 THR A C 1
ATOM 773 O O . THR A 1 104 ? 27.310 7.542 -22.052 1.00 86.88 104 THR A O 1
ATOM 776 N N . GLY A 1 105 ? 26.667 5.399 -22.152 1.00 90.25 105 GLY A N 1
ATOM 777 C CA . GLY A 1 105 ? 27.247 5.000 -20.867 1.00 90.25 105 GLY A CA 1
ATOM 778 C C . GLY A 1 105 ? 26.311 5.265 -19.684 1.00 90.25 105 GLY A C 1
ATOM 779 O O . GLY A 1 105 ? 25.111 5.016 -19.774 1.00 90.25 105 GLY A O 1
ATOM 780 N N . TRP A 1 106 ? 26.848 5.737 -18.554 1.00 91.69 106 TRP A N 1
ATOM 781 C CA . TRP A 1 106 ? 26.049 6.040 -17.359 1.00 91.69 106 TRP A CA 1
ATOM 782 C C . TRP A 1 106 ? 25.028 7.149 -17.626 1.00 91.69 106 TRP A C 1
ATOM 784 O O . TRP A 1 106 ? 25.386 8.227 -18.101 1.00 91.69 106 TRP A O 1
ATOM 794 N N . VAL A 1 107 ? 23.778 6.898 -17.249 1.00 91.69 107 VAL A N 1
ATOM 795 C CA . VAL A 1 107 ? 22.664 7.840 -17.367 1.00 91.69 107 VAL A CA 1
ATOM 796 C C . VAL A 1 107 ? 21.951 8.007 -16.030 1.00 91.69 107 VAL A C 1
ATOM 798 O O . VAL A 1 107 ? 21.900 7.086 -15.212 1.00 91.69 107 VAL A O 1
ATOM 801 N N . GLY A 1 108 ? 21.406 9.204 -15.820 1.00 91.00 108 GLY A N 1
ATOM 802 C CA . GLY A 1 108 ? 20.468 9.507 -14.748 1.00 91.00 108 GLY A CA 1
ATOM 803 C C . GLY A 1 108 ? 19.161 9.982 -15.365 1.00 91.00 108 GLY A C 1
ATOM 804 O O . GLY A 1 108 ? 19.168 10.981 -16.081 1.00 91.00 108 GLY A O 1
ATOM 805 N N . VAL A 1 109 ? 18.072 9.268 -15.102 1.00 91.62 109 VAL A N 1
ATOM 806 C CA . VAL A 1 109 ? 16.727 9.596 -15.585 1.00 91.62 109 VAL A CA 1
ATOM 807 C C . VAL A 1 109 ? 15.864 9.991 -14.397 1.00 91.62 109 VAL A C 1
ATOM 809 O O . VAL A 1 109 ? 15.979 9.422 -13.308 1.00 91.62 109 VAL A O 1
ATOM 812 N N . GLN A 1 110 ? 15.038 11.013 -14.598 1.00 92.94 110 GLN A N 1
ATOM 813 C CA . GLN A 1 110 ? 14.098 11.489 -13.601 1.00 92.94 110 GLN A CA 1
ATOM 814 C C . GLN A 1 110 ? 12.723 11.633 -14.240 1.00 92.94 110 GLN A C 1
ATOM 816 O O . GLN A 1 110 ? 12.522 12.478 -15.109 1.00 92.94 110 GLN A O 1
ATOM 821 N N . GLU A 1 111 ? 11.778 10.844 -13.755 1.00 91.06 111 GLU A N 1
ATOM 822 C CA . GLU A 1 111 ? 10.393 10.858 -14.207 1.00 91.06 111 GLU A CA 1
ATOM 823 C C . GLU A 1 111 ? 9.492 11.464 -13.143 1.00 91.06 111 GLU A C 1
ATOM 825 O O . GLU A 1 111 ? 9.759 11.377 -11.939 1.00 91.06 111 GLU A O 1
ATOM 830 N N . LEU A 1 112 ? 8.402 12.084 -13.590 1.00 94.25 112 LEU A N 1
ATOM 831 C CA . LEU A 1 112 ? 7.367 12.552 -12.684 1.00 94.25 112 LEU A CA 1
ATOM 832 C C . LEU A 1 112 ? 6.606 11.358 -12.123 1.00 94.25 112 LEU A C 1
ATOM 834 O O . LEU A 1 112 ? 6.124 10.504 -12.859 1.00 94.25 112 LEU A O 1
ATOM 838 N N . LEU A 1 113 ? 6.462 11.356 -10.806 1.00 91.56 113 LEU A N 1
ATOM 839 C CA . LEU A 1 113 ? 5.632 10.409 -10.093 1.00 91.56 113 LEU A CA 1
ATOM 840 C C . LEU A 1 113 ? 4.380 11.134 -9.618 1.00 91.56 113 LEU A C 1
ATOM 842 O O . LEU A 1 113 ? 4.477 12.151 -8.925 1.00 91.56 113 LEU A O 1
ATOM 846 N N . ASN A 1 114 ? 3.221 10.586 -9.961 1.00 94.31 114 ASN A N 1
ATOM 847 C CA . ASN A 1 114 ? 1.947 10.982 -9.387 1.00 94.31 114 ASN A CA 1
ATOM 848 C C . ASN A 1 114 ? 1.084 9.739 -9.174 1.00 94.31 114 ASN A C 1
ATOM 850 O O . ASN A 1 114 ? 0.883 8.970 -10.114 1.00 94.31 114 ASN A O 1
ATOM 854 N N . GLU A 1 115 ? 0.595 9.542 -7.958 1.00 94.50 115 GLU A N 1
ATOM 855 C CA . GLU A 1 115 ? -0.224 8.389 -7.594 1.00 94.50 115 GLU A CA 1
ATOM 856 C C . GLU A 1 115 ? -1.292 8.759 -6.568 1.00 94.50 115 GLU A C 1
ATOM 858 O O . GLU A 1 115 ? -1.116 9.667 -5.748 1.00 94.50 115 GLU A O 1
ATOM 863 N N . THR A 1 116 ? -2.360 7.975 -6.557 1.00 95.25 116 THR A N 1
ATOM 864 C CA . THR A 1 116 ? -3.431 8.067 -5.572 1.00 95.25 116 THR A CA 1
ATOM 865 C C . THR A 1 116 ? -3.515 6.768 -4.790 1.00 95.25 116 THR A C 1
ATOM 867 O O . THR A 1 116 ? -3.632 5.692 -5.372 1.00 95.25 116 THR A O 1
ATOM 870 N N . SER A 1 117 ? -3.482 6.874 -3.462 1.00 95.31 117 SER A N 1
ATOM 871 C CA . SER A 1 117 ? -3.638 5.760 -2.530 1.00 95.31 117 SER A CA 1
ATOM 872 C C . SER A 1 117 ? -4.904 5.886 -1.692 1.00 95.31 117 SER A C 1
ATOM 874 O O . SER A 1 117 ? -5.289 6.992 -1.308 1.00 95.31 117 SER A O 1
ATOM 876 N N . GLN A 1 118 ? -5.531 4.753 -1.377 1.00 95.62 118 GLN A N 1
ATOM 877 C CA . GLN A 1 118 ? -6.767 4.685 -0.596 1.00 95.62 118 GLN A CA 1
ATOM 878 C C . GLN A 1 118 ? -6.711 3.624 0.504 1.00 95.62 118 GLN A C 1
ATOM 880 O O . GLN A 1 118 ? -6.191 2.531 0.283 1.00 95.62 118 GLN A O 1
ATOM 885 N N . LEU A 1 119 ? -7.297 3.939 1.662 1.00 95.75 119 LEU A N 1
ATOM 886 C CA . LEU A 1 119 ? -7.482 3.037 2.805 1.00 95.75 119 LEU A CA 1
ATOM 887 C C . LEU A 1 119 ? -8.811 3.338 3.509 1.00 95.75 119 LEU A C 1
ATOM 889 O O . LEU A 1 119 ? -9.247 4.489 3.567 1.00 95.75 119 LEU A O 1
ATOM 893 N N . PHE A 1 120 ? -9.420 2.316 4.107 1.00 97.38 120 PHE A N 1
ATOM 894 C CA . PHE A 1 120 ? -10.650 2.434 4.883 1.00 97.38 120 PHE A CA 1
ATOM 895 C C . PHE A 1 120 ? -10.454 1.978 6.328 1.00 97.38 120 PHE A C 1
ATOM 897 O O . PHE A 1 120 ? -9.669 1.077 6.623 1.00 97.38 120 PHE A O 1
ATOM 904 N N . ALA A 1 121 ? -11.203 2.588 7.245 1.00 97.50 121 ALA A N 1
ATOM 905 C CA . ALA A 1 121 ? -11.190 2.211 8.654 1.00 97.50 121 ALA A CA 1
ATOM 906 C C . ALA A 1 121 ? -12.555 2.405 9.319 1.00 97.50 121 ALA A C 1
ATOM 908 O O . ALA A 1 121 ? -13.384 3.198 8.868 1.00 97.50 121 ALA A O 1
ATOM 909 N N . ILE A 1 122 ? -12.774 1.687 10.422 1.00 98.25 122 ILE A N 1
ATOM 910 C CA . ILE A 1 122 ? -13.951 1.835 11.278 1.00 98.25 122 ILE A CA 1
ATOM 911 C C . ILE A 1 122 ? -13.507 2.068 12.716 1.00 98.25 122 ILE A C 1
ATOM 913 O O . ILE A 1 122 ? -12.861 1.218 13.343 1.00 98.25 122 ILE A O 1
ATOM 917 N N . PHE A 1 123 ? -13.945 3.195 13.262 1.00 98.12 123 PHE A N 1
ATOM 918 C CA . PHE A 1 123 ? -13.817 3.513 14.675 1.00 98.12 123 PHE A CA 1
ATOM 919 C C . PHE A 1 123 ? -15.132 3.233 15.391 1.00 98.12 123 PHE A C 1
ATOM 921 O O . PHE A 1 123 ? -16.215 3.445 14.837 1.00 98.12 123 PHE A O 1
ATOM 928 N N . LYS A 1 124 ? -15.045 2.774 16.638 1.00 98.12 124 LYS A N 1
ATOM 929 C CA . LYS A 1 124 ? -16.204 2.665 17.528 1.00 98.12 124 LYS A CA 1
ATOM 930 C C . LYS A 1 124 ? -15.955 3.419 18.815 1.00 98.12 124 LYS A C 1
ATOM 932 O O . LYS A 1 124 ? -14.853 3.370 19.358 1.00 98.12 124 LYS A O 1
ATOM 937 N N . ARG A 1 125 ? -16.993 4.073 19.326 1.00 97.38 125 ARG A N 1
ATOM 938 C CA . ARG A 1 125 ? -16.958 4.650 20.664 1.00 97.38 125 ARG A CA 1
ATOM 939 C C . ARG A 1 125 ? -17.208 3.548 21.682 1.00 97.38 125 ARG A C 1
ATOM 941 O O . ARG A 1 125 ? -18.275 2.940 21.696 1.00 97.38 125 ARG A O 1
ATOM 948 N N . ARG A 1 126 ? -16.210 3.276 22.516 1.00 95.75 126 ARG A N 1
ATOM 949 C CA . ARG A 1 126 ? -16.299 2.317 23.629 1.00 95.75 126 ARG A CA 1
ATOM 950 C C . ARG A 1 126 ? -16.252 2.999 24.995 1.00 95.75 126 ARG A C 1
ATOM 952 O O . ARG A 1 126 ? -16.739 2.425 25.965 1.00 95.75 126 ARG A O 1
ATOM 959 N N . GLY A 1 127 ? -15.697 4.209 25.054 1.00 94.88 127 GLY A N 1
ATOM 960 C CA . GLY A 1 127 ? -15.632 5.038 26.256 1.00 94.88 127 GLY A CA 1
ATOM 961 C C . GLY A 1 127 ? -16.675 6.157 26.297 1.00 94.88 127 GLY A C 1
ATOM 962 O O . GLY A 1 127 ? -17.659 6.173 25.555 1.00 94.88 127 GLY A O 1
ATOM 963 N N . VAL A 1 128 ? -16.436 7.124 27.177 1.00 94.25 128 VAL A N 1
ATOM 964 C CA . VAL A 1 128 ? -17.245 8.337 27.343 1.00 94.25 128 VAL A CA 1
ATOM 965 C C . VAL A 1 128 ? -16.532 9.572 26.785 1.00 94.25 128 VAL A C 1
ATOM 967 O O . VAL A 1 128 ? -15.330 9.580 26.545 1.00 94.25 128 VAL A O 1
ATOM 970 N N . ALA A 1 129 ? -17.271 10.671 26.618 1.00 93.50 129 ALA A N 1
ATOM 971 C CA . ALA A 1 129 ? -16.769 11.900 25.993 1.00 93.50 129 ALA A CA 1
ATOM 972 C C . ALA A 1 129 ? -15.588 12.577 26.724 1.00 93.50 129 ALA A C 1
ATOM 974 O O . ALA A 1 129 ? -14.948 13.457 26.152 1.00 93.50 129 ALA A O 1
ATOM 975 N N . THR A 1 130 ? -15.331 12.211 27.981 1.00 94.00 130 THR A N 1
ATOM 976 C CA . THR A 1 130 ? -14.211 12.714 28.791 1.00 94.00 130 THR A CA 1
ATOM 977 C C . THR A 1 130 ? -12.956 11.850 28.702 1.00 94.00 130 THR A C 1
ATOM 979 O O . THR A 1 130 ? -11.918 12.254 29.220 1.00 94.00 130 THR A O 1
ATOM 982 N N . ASP A 1 131 ? -13.046 10.672 28.085 1.00 96.38 131 ASP A N 1
ATOM 983 C CA . ASP A 1 131 ? -11.906 9.776 27.904 1.00 96.38 131 ASP A CA 1
ATOM 984 C C . ASP A 1 131 ? -10.955 10.319 26.819 1.00 96.38 131 ASP A C 1
ATOM 986 O O . ASP A 1 131 ? -11.353 11.179 26.019 1.00 96.38 131 ASP A O 1
ATOM 990 N N . PRO A 1 132 ? -9.700 9.832 26.746 1.00 93.56 132 PRO A N 1
ATOM 991 C CA . PRO A 1 132 ? -8.810 10.124 25.625 1.00 93.56 132 PRO A CA 1
ATOM 992 C C . PRO A 1 132 ? -9.503 9.870 24.285 1.00 93.56 132 PRO A C 1
ATOM 994 O O . PRO A 1 132 ? -10.232 8.889 24.129 1.00 93.56 132 PRO A O 1
ATOM 997 N N . HIS A 1 133 ? -9.330 10.800 23.343 1.00 95.19 133 HIS A N 1
ATOM 998 C CA . HIS A 1 133 ? -10.034 10.804 22.055 1.00 95.19 133 HIS A CA 1
ATOM 999 C C . HIS A 1 133 ? -11.553 10.579 22.178 1.00 95.19 133 HIS A C 1
ATOM 1001 O O . HIS A 1 133 ? -12.183 10.000 21.297 1.00 95.19 133 HIS A O 1
ATOM 1007 N N . ARG A 1 134 ? -12.155 11.024 23.291 1.00 96.38 134 ARG A N 1
ATOM 1008 C CA . ARG A 1 134 ? -13.596 10.927 23.576 1.00 96.38 134 ARG A CA 1
ATOM 1009 C C . ARG A 1 134 ? -14.130 9.487 23.557 1.00 96.38 134 ARG A C 1
ATOM 1011 O O . ARG A 1 134 ? -15.309 9.266 23.278 1.00 96.38 134 ARG A O 1
ATOM 1018 N N . GLY A 1 135 ? -13.258 8.516 23.843 1.00 96.56 135 GLY A N 1
ATOM 1019 C CA . GLY A 1 135 ? -13.592 7.095 23.900 1.00 96.56 135 GLY A CA 1
ATOM 1020 C C . GLY A 1 135 ? -13.686 6.401 22.538 1.00 96.56 135 GLY A C 1
ATOM 1021 O O . GLY A 1 135 ? -14.197 5.280 22.484 1.00 96.56 135 GLY A O 1
ATOM 1022 N N . TRP A 1 136 ? -13.253 7.049 21.451 1.00 97.94 136 TRP A N 1
ATOM 1023 C CA . TRP A 1 136 ? -13.153 6.438 20.124 1.00 97.94 136 TRP A CA 1
ATOM 1024 C C . TRP A 1 136 ? -11.923 5.535 20.016 1.00 97.94 136 TRP A C 1
ATOM 1026 O O . TRP A 1 136 ? -10.818 5.924 20.385 1.00 97.94 136 TRP A O 1
ATOM 1036 N N . GLU A 1 137 ? -12.110 4.343 19.452 1.00 96.38 137 GLU A N 1
ATOM 1037 C CA . GLU A 1 137 ? -11.046 3.366 19.218 1.00 96.38 137 GLU A CA 1
ATOM 1038 C C . GLU A 1 137 ? -11.111 2.825 17.788 1.00 96.38 137 GLU A C 1
ATOM 1040 O O . GLU A 1 137 ? -12.202 2.563 17.268 1.00 96.38 137 GLU A O 1
ATOM 1045 N N . LEU A 1 138 ? -9.947 2.618 17.162 1.00 95.81 138 LEU A N 1
ATOM 1046 C CA . LEU A 1 138 ? -9.844 1.897 15.894 1.00 95.81 138 LEU A CA 1
ATOM 1047 C C . LEU A 1 138 ? -10.230 0.433 16.128 1.00 95.81 138 LEU A C 1
ATOM 1049 O O . LEU A 1 138 ? -9.627 -0.246 16.955 1.00 95.81 138 LEU A O 1
ATOM 1053 N N . THR A 1 139 ? -11.228 -0.054 15.396 1.00 96.81 139 THR A N 1
ATOM 1054 C CA . THR A 1 139 ? -11.696 -1.445 15.528 1.00 96.81 139 THR A CA 1
ATOM 1055 C C . THR A 1 139 ? -11.492 -2.259 14.267 1.00 96.81 139 THR A C 1
ATOM 1057 O O . THR A 1 139 ? -11.268 -3.459 14.356 1.00 96.81 139 THR A O 1
ATOM 1060 N N . HIS A 1 140 ? -11.573 -1.618 13.103 1.00 97.12 140 HIS A N 1
ATOM 1061 C CA . HIS A 1 140 ? -11.350 -2.276 11.827 1.00 97.12 140 HIS A CA 1
ATOM 1062 C C . HIS A 1 140 ? -10.532 -1.376 10.917 1.00 97.12 140 HIS A C 1
ATOM 1064 O O . HIS A 1 140 ? -10.677 -0.152 10.955 1.00 97.12 140 HIS A O 1
ATOM 1070 N N . ILE A 1 141 ? -9.716 -1.989 10.077 1.00 96.06 141 ILE A N 1
ATOM 1071 C CA . ILE A 1 141 ? -8.894 -1.315 9.081 1.00 96.06 141 ILE A CA 1
ATOM 1072 C C . ILE A 1 141 ? -8.809 -2.201 7.839 1.00 96.06 141 ILE A C 1
ATOM 1074 O O . ILE A 1 141 ? -9.007 -3.412 7.921 1.00 96.06 141 ILE A O 1
ATOM 1078 N N . SER A 1 142 ? -8.570 -1.609 6.679 1.00 96.75 142 SER A N 1
ATOM 1079 C CA . SER A 1 142 ? -8.172 -2.348 5.485 1.00 96.75 142 SER A CA 1
ATOM 1080 C C . SER A 1 142 ? -6.649 -2.325 5.303 1.00 96.75 142 SER A C 1
ATOM 1082 O O . SER A 1 142 ? -5.922 -1.690 6.067 1.00 96.75 142 SER A O 1
ATOM 1084 N N . GLY A 1 143 ? -6.144 -2.979 4.257 1.00 95.50 143 GLY A N 1
ATOM 1085 C CA . GLY A 1 143 ? -4.880 -2.548 3.663 1.00 95.50 143 GLY A CA 1
ATOM 1086 C C . GLY A 1 143 ? -5.045 -1.197 2.956 1.00 95.50 143 GLY A C 1
ATOM 1087 O O . GLY A 1 143 ? -6.047 -0.494 3.128 1.00 95.50 143 GLY A O 1
ATOM 1088 N N . ALA A 1 144 ? -4.082 -0.840 2.120 1.00 95.38 144 ALA A N 1
ATOM 1089 C CA . ALA A 1 144 ? -4.213 0.258 1.179 1.00 95.38 144 ALA A CA 1
ATOM 1090 C C . ALA A 1 144 ? -3.902 -0.218 -0.237 1.00 95.38 144 ALA A C 1
ATOM 1092 O O . ALA A 1 144 ? -3.142 -1.164 -0.438 1.00 95.38 144 ALA A O 1
ATOM 1093 N N . THR A 1 145 ? -4.473 0.467 -1.216 1.00 96.19 145 THR A N 1
ATOM 1094 C CA . THR A 1 145 ? -4.117 0.307 -2.626 1.00 96.19 145 THR A CA 1
ATOM 1095 C C . THR A 1 145 ? -3.666 1.648 -3.165 1.00 96.19 145 THR A C 1
ATOM 1097 O O . THR A 1 145 ? -4.262 2.662 -2.809 1.00 96.19 145 THR A O 1
ATOM 1100 N N . GLY A 1 146 ? -2.622 1.663 -3.984 1.00 95.12 146 GLY A N 1
ATOM 1101 C CA . GLY A 1 146 ? -2.090 2.861 -4.622 1.00 95.12 146 GLY A CA 1
ATOM 1102 C C . GLY A 1 146 ? -1.798 2.603 -6.089 1.00 95.12 146 GLY A C 1
ATOM 1103 O O . GLY A 1 146 ? -1.244 1.558 -6.416 1.00 95.12 146 GLY A O 1
ATOM 1104 N N . ALA A 1 147 ? -2.174 3.530 -6.963 1.00 96.12 147 ALA A N 1
ATOM 1105 C CA . ALA A 1 147 ? -1.946 3.425 -8.402 1.00 96.12 147 ALA A CA 1
ATOM 1106 C C . ALA A 1 147 ? -1.476 4.762 -8.975 1.00 96.12 147 ALA A C 1
ATOM 1108 O O . ALA A 1 147 ? -1.867 5.821 -8.477 1.00 96.12 147 ALA A O 1
ATOM 1109 N N . SER A 1 148 ? -0.652 4.714 -10.017 1.00 96.31 148 SER A N 1
ATOM 1110 C CA . SER A 1 148 ? -0.252 5.900 -10.772 1.00 96.31 148 SER A CA 1
ATOM 1111 C C . SER A 1 148 ? -1.450 6.573 -11.452 1.00 96.31 148 SER A C 1
ATOM 1113 O O . SER A 1 148 ? -2.342 5.920 -11.988 1.00 96.31 148 SER A O 1
ATOM 1115 N N . ASP A 1 149 ? -1.464 7.907 -11.441 1.00 93.69 149 ASP A N 1
ATOM 1116 C CA . ASP A 1 149 ? -2.593 8.702 -11.947 1.00 93.69 149 ASP A CA 1
ATOM 1117 C C . ASP A 1 149 ? -2.538 8.915 -13.472 1.00 93.69 149 ASP A C 1
ATOM 1119 O O . ASP A 1 149 ? -3.566 9.113 -14.118 1.00 93.69 149 ASP A O 1
ATOM 1123 N N . SER A 1 150 ? -1.333 8.950 -14.054 1.00 86.69 150 SER A N 1
ATOM 1124 C CA . SER A 1 150 ? -1.108 9.273 -15.474 1.00 86.69 150 SER A CA 1
ATOM 1125 C C . SER A 1 150 ? -1.383 8.103 -16.412 1.00 86.69 150 SER A C 1
ATOM 1127 O O . SER A 1 150 ? -1.891 8.288 -17.517 1.00 86.69 150 SER A O 1
ATOM 1129 N N . ILE A 1 151 ? -1.021 6.908 -15.968 1.00 92.31 151 ILE A N 1
ATOM 1130 C CA . ILE A 1 151 ? -1.217 5.628 -16.635 1.00 92.31 151 ILE A CA 1
ATOM 1131 C C . ILE A 1 151 ? -1.422 4.599 -15.524 1.00 92.31 151 ILE A C 1
ATOM 1133 O O . ILE A 1 151 ? -0.848 4.749 -14.453 1.00 92.31 151 ILE A O 1
ATOM 1137 N N . SER A 1 152 ? -2.271 3.603 -15.736 1.00 92.19 152 SER A N 1
ATOM 1138 C CA . SER A 1 152 ? -2.517 2.550 -14.750 1.00 92.19 152 SER A CA 1
ATOM 1139 C C . SER A 1 152 ? -2.852 1.280 -15.515 1.00 92.19 152 SER A C 1
ATOM 1141 O O . SER A 1 152 ? -4.019 0.927 -15.683 1.00 92.19 152 SER A O 1
ATOM 1143 N N . THR A 1 153 ? -1.823 0.679 -16.117 1.00 95.62 153 THR A N 1
ATOM 1144 C CA . THR A 1 153 ? -1.989 -0.562 -16.893 1.00 95.62 153 THR A CA 1
ATOM 1145 C C . THR A 1 153 ? -1.572 -1.795 -16.113 1.00 95.62 153 THR A C 1
ATOM 1147 O O . THR A 1 153 ? -2.003 -2.895 -16.451 1.00 95.62 153 THR A O 1
ATOM 1150 N N . VAL A 1 154 ? -0.793 -1.622 -15.046 1.00 95.12 154 VAL A N 1
ATOM 1151 C CA . VAL A 1 154 ? -0.343 -2.717 -14.188 1.00 95.12 154 VAL A CA 1
ATOM 1152 C C . VAL A 1 154 ? -1.343 -2.962 -13.059 1.00 95.12 154 VAL A C 1
ATOM 1154 O O . VAL A 1 154 ? -1.804 -2.026 -12.408 1.00 95.12 154 VAL A O 1
ATOM 1157 N N . GLU A 1 155 ? -1.682 -4.224 -12.805 1.00 96.38 155 GLU A N 1
ATOM 1158 C CA . GLU A 1 155 ? -2.662 -4.609 -11.787 1.00 96.38 155 GLU A CA 1
ATOM 1159 C C . GLU A 1 155 ? -2.190 -5.840 -11.006 1.00 96.38 155 GLU A C 1
ATOM 1161 O O . GLU A 1 155 ? -1.592 -6.761 -11.557 1.00 96.38 155 GLU A O 1
ATOM 1166 N N . ILE A 1 156 ? -2.474 -5.850 -9.701 1.00 98.19 156 ILE A N 1
ATOM 1167 C CA . ILE A 1 156 ? -2.301 -7.026 -8.848 1.00 98.19 156 ILE A CA 1
ATOM 1168 C C . ILE A 1 156 ? -3.682 -7.661 -8.748 1.00 98.19 156 ILE A C 1
ATOM 1170 O O . ILE A 1 156 ? -4.591 -7.046 -8.198 1.00 98.19 156 ILE A O 1
ATOM 1174 N N . ASP A 1 157 ? -3.832 -8.880 -9.253 1.00 98.00 157 ASP A N 1
ATOM 1175 C CA . ASP A 1 157 ? -5.090 -9.624 -9.181 1.00 98.00 157 ASP A CA 1
ATOM 1176 C C . ASP A 1 157 ? -5.282 -10.212 -7.781 1.00 98.00 157 ASP A C 1
ATOM 1178 O O . ASP A 1 157 ? -6.370 -10.199 -7.200 1.00 98.00 157 ASP A O 1
ATOM 1182 N N . SER A 1 158 ? -4.208 -10.790 -7.233 1.00 98.38 158 SER A N 1
ATOM 1183 C CA . SER A 1 158 ? -4.216 -11.348 -5.885 1.00 98.38 158 SER A CA 1
ATOM 1184 C C . SER A 1 158 ? -2.820 -11.552 -5.310 1.00 98.38 158 SER A C 1
ATOM 1186 O O . SER A 1 158 ? -1.817 -11.651 -6.016 1.00 98.38 158 SER A O 1
ATOM 1188 N N . LEU A 1 159 ? -2.776 -11.673 -3.989 1.00 98.19 159 LEU A N 1
ATOM 1189 C CA . LEU A 1 159 ? -1.589 -11.954 -3.201 1.00 98.19 159 LEU A CA 1
ATOM 1190 C C . LEU A 1 159 ? -1.855 -13.183 -2.335 1.00 98.19 159 LEU A C 1
ATOM 1192 O O . LEU A 1 159 ? -2.746 -13.171 -1.487 1.00 98.19 159 LEU A O 1
ATOM 1196 N N . ARG A 1 160 ? -1.068 -14.241 -2.517 1.00 98.31 160 ARG A N 1
ATOM 1197 C CA . ARG A 1 160 ? -1.052 -15.392 -1.611 1.00 98.31 160 ARG A CA 1
AT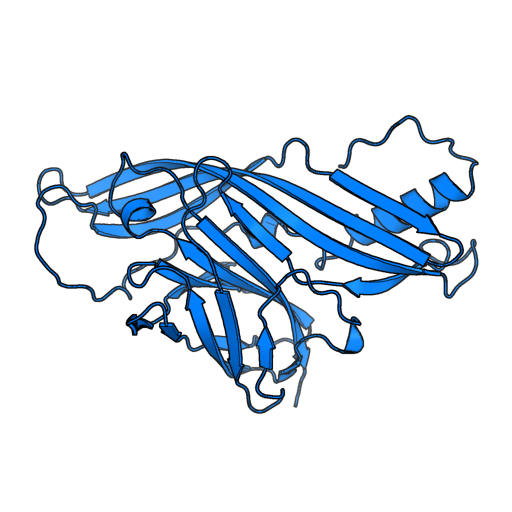OM 1198 C C . ARG A 1 160 ? 0.082 -15.234 -0.613 1.00 98.31 160 ARG A C 1
ATOM 1200 O O . ARG A 1 160 ? 1.230 -15.077 -1.017 1.00 98.31 160 ARG A O 1
ATOM 1207 N N . ILE A 1 161 ? -0.228 -15.324 0.672 1.00 97.56 161 ILE A N 1
ATOM 1208 C CA . ILE A 1 161 ? 0.744 -15.302 1.761 1.00 97.56 161 ILE A CA 1
ATOM 1209 C C . ILE A 1 161 ? 0.782 -16.674 2.415 1.00 97.56 161 ILE A C 1
ATOM 1211 O O . ILE A 1 161 ? -0.241 -17.183 2.872 1.00 97.56 161 ILE A O 1
ATOM 1215 N N . GLN A 1 162 ? 1.977 -17.254 2.476 1.00 97.81 162 GLN A N 1
ATOM 1216 C CA . GLN A 1 162 ? 2.216 -18.524 3.148 1.00 97.81 162 GLN A CA 1
ATOM 1217 C C . GLN A 1 162 ? 3.261 -18.331 4.242 1.00 97.81 162 GLN A C 1
ATOM 1219 O O . GLN A 1 162 ? 4.342 -17.795 3.988 1.00 97.81 162 GLN A O 1
ATOM 1224 N N . SER A 1 163 ? 2.940 -18.786 5.447 1.00 96.25 163 SER A N 1
ATOM 1225 C CA . SER A 1 163 ? 3.837 -18.777 6.597 1.00 96.25 163 SER A CA 1
ATOM 1226 C C . SER A 1 163 ? 3.577 -19.999 7.480 1.00 96.25 163 SER A C 1
ATOM 1228 O O . SER A 1 163 ? 2.721 -20.835 7.181 1.00 96.25 163 SER A O 1
ATOM 1230 N N . THR A 1 164 ? 4.353 -20.145 8.548 1.00 94.62 164 THR A N 1
ATOM 1231 C CA . THR A 1 164 ? 4.160 -21.201 9.550 1.00 94.62 164 THR A CA 1
ATOM 1232 C C . THR A 1 164 ? 3.192 -20.791 10.658 1.00 94.62 164 THR A C 1
ATOM 1234 O O . THR A 1 164 ? 2.508 -21.645 11.218 1.00 94.62 164 THR A O 1
ATOM 1237 N N . SER A 1 165 ? 3.135 -19.498 10.977 1.00 94.19 165 SER A N 1
ATOM 1238 C CA . SER A 1 165 ? 2.377 -18.936 12.098 1.00 94.19 165 SER A CA 1
ATOM 1239 C C . SER A 1 165 ? 0.986 -18.421 11.723 1.00 94.19 165 SER A C 1
ATOM 1241 O O . SER A 1 165 ? 0.159 -18.205 12.611 1.00 94.19 165 SER A O 1
ATOM 1243 N N . TYR A 1 166 ? 0.713 -18.248 10.429 1.00 94.19 166 TYR A N 1
ATOM 1244 C CA . TYR A 1 166 ? -0.552 -17.743 9.907 1.00 94.19 166 TYR A CA 1
ATOM 1245 C C . TYR A 1 166 ? -1.090 -18.682 8.817 1.00 94.19 166 TYR A C 1
ATOM 1247 O O . TYR A 1 166 ? -0.301 -19.260 8.063 1.00 94.19 166 TYR A O 1
ATOM 1255 N N . PRO A 1 167 ? -2.419 -18.861 8.704 1.00 95.44 167 PRO A N 1
ATOM 1256 C CA . PRO A 1 167 ? -3.003 -19.670 7.642 1.00 95.44 167 PRO A CA 1
ATOM 1257 C C . PRO A 1 167 ? -2.602 -19.202 6.239 1.00 95.44 167 PRO A C 1
ATOM 1259 O O . PRO A 1 167 ? -2.486 -18.005 5.976 1.00 95.44 167 PRO A O 1
ATOM 1262 N N . ASP A 1 168 ? -2.474 -20.153 5.315 1.00 97.38 168 ASP A N 1
ATOM 1263 C CA . ASP A 1 168 ? -2.321 -19.863 3.889 1.00 97.38 168 ASP A CA 1
ATOM 1264 C C . ASP A 1 168 ? -3.506 -19.016 3.403 1.00 97.38 168 ASP A C 1
ATOM 1266 O O . ASP A 1 168 ? -4.654 -19.468 3.418 1.00 97.38 168 ASP A O 1
ATOM 1270 N N . THR A 1 169 ? -3.224 -17.767 3.042 1.00 96.31 169 THR A N 1
ATOM 1271 C CA . THR A 1 169 ? -4.243 -16.738 2.822 1.00 96.31 169 THR A CA 1
ATOM 1272 C C . THR A 1 169 ? -4.090 -16.147 1.436 1.00 96.31 169 THR A C 1
ATOM 1274 O O . THR A 1 169 ? -2.992 -15.766 1.038 1.00 96.31 169 THR A O 1
ATOM 1277 N N . VAL A 1 170 ? -5.204 -16.030 0.712 1.00 97.75 170 VAL A N 1
ATOM 1278 C CA . VAL A 1 170 ? -5.271 -15.317 -0.566 1.00 97.75 170 VAL A CA 1
ATOM 1279 C C . VAL A 1 170 ? -6.053 -14.031 -0.363 1.00 97.75 170 VAL A C 1
ATOM 1281 O O . VAL A 1 170 ? -7.217 -14.057 0.035 1.00 97.75 170 VAL A O 1
ATOM 1284 N N . ILE A 1 171 ? -5.408 -12.912 -0.657 1.00 97.06 171 ILE A N 1
ATOM 1285 C CA . ILE A 1 171 ? -5.994 -11.579 -0.645 1.00 97.06 171 ILE A CA 1
ATOM 1286 C C . ILE A 1 171 ? -6.262 -11.200 -2.098 1.00 97.06 171 ILE A C 1
ATOM 1288 O O . ILE A 1 171 ? -5.341 -11.176 -2.905 1.00 97.06 171 ILE A O 1
ATOM 1292 N N . SER A 1 172 ? -7.516 -10.920 -2.437 1.00 97.38 172 SER A N 1
ATOM 1293 C CA . SER A 1 172 ? -7.938 -10.457 -3.772 1.00 97.38 172 SER A CA 1
ATOM 1294 C C . SER A 1 172 ? -8.525 -9.046 -3.756 1.00 97.38 172 SER A C 1
ATOM 1296 O O . SER A 1 172 ? -8.907 -8.513 -4.790 1.00 97.38 172 SER A O 1
ATOM 1298 N N . ASN A 1 173 ? -8.632 -8.440 -2.572 1.00 96.62 173 ASN A N 1
ATOM 1299 C CA . ASN A 1 173 ? -9.085 -7.070 -2.405 1.00 96.62 173 ASN A CA 1
ATOM 1300 C C . ASN A 1 173 ? -8.296 -6.418 -1.255 1.00 96.62 173 ASN A C 1
ATOM 1302 O O . ASN A 1 173 ? -8.565 -6.732 -0.091 1.00 96.62 173 ASN A O 1
ATOM 1306 N N . PRO A 1 174 ? -7.343 -5.514 -1.545 1.00 95.44 174 PRO A N 1
ATOM 1307 C CA . PRO A 1 174 ? -6.488 -4.901 -0.528 1.00 95.44 174 PRO A CA 1
ATOM 1308 C C . PRO A 1 174 ? -7.264 -3.961 0.397 1.00 95.44 174 PRO A C 1
ATOM 1310 O O . PRO A 1 174 ? -6.853 -3.721 1.530 1.00 95.44 174 PRO A O 1
ATOM 1313 N N . VAL A 1 175 ? -8.407 -3.452 -0.066 1.00 96.62 175 VAL A N 1
ATOM 1314 C CA . VAL A 1 175 ? -9.254 -2.515 0.674 1.00 96.62 175 VAL A CA 1
ATOM 1315 C C . VAL A 1 175 ? -10.418 -3.205 1.393 1.00 96.62 175 VAL A C 1
ATOM 1317 O O . VAL A 1 175 ? -11.301 -2.543 1.938 1.00 96.62 175 VAL A O 1
ATOM 1320 N N . HIS A 1 176 ? -10.424 -4.542 1.446 1.00 96.38 176 HIS A N 1
ATOM 1321 C CA . HIS A 1 176 ? -11.356 -5.275 2.297 1.00 96.38 176 HIS A CA 1
ATOM 1322 C C . HIS A 1 176 ? -11.066 -4.980 3.775 1.00 96.38 176 HIS A C 1
ATOM 1324 O O . HIS A 1 176 ? -9.942 -5.139 4.249 1.00 96.38 176 HIS A O 1
ATOM 1330 N N . ILE A 1 177 ? -12.093 -4.547 4.503 1.00 96.31 177 ILE A N 1
ATOM 1331 C CA . ILE A 1 177 ? -11.987 -4.167 5.912 1.00 96.31 177 ILE A CA 1
ATOM 1332 C C . ILE A 1 177 ? -11.979 -5.427 6.787 1.00 96.31 177 ILE A C 1
ATOM 1334 O O . ILE A 1 177 ? -12.848 -6.288 6.649 1.00 96.31 177 ILE A O 1
ATOM 1338 N N . PHE A 1 178 ? -11.036 -5.510 7.723 1.00 95.44 178 PHE A N 1
ATOM 1339 C CA . PHE A 1 178 ? -10.930 -6.579 8.718 1.00 95.44 178 PHE A CA 1
ATOM 1340 C C . PHE A 1 178 ? -10.772 -5.995 10.127 1.00 95.44 178 PHE A C 1
ATOM 1342 O O . PHE A 1 178 ? -10.390 -4.834 10.293 1.00 95.44 178 PHE A O 1
ATOM 1349 N N . ALA A 1 179 ? -11.121 -6.773 11.154 1.00 95.94 179 ALA A N 1
ATOM 1350 C CA . ALA A 1 179 ? -10.934 -6.350 12.539 1.00 95.94 179 ALA A CA 1
ATOM 1351 C C . ALA A 1 179 ? -9.436 -6.262 12.860 1.00 95.94 179 ALA A C 1
ATOM 1353 O O . ALA A 1 179 ? -8.659 -7.087 12.389 1.00 95.94 179 ALA A O 1
ATOM 1354 N N . VAL A 1 180 ? -9.004 -5.283 13.657 1.00 92.94 180 VAL A N 1
ATOM 1355 C CA . VAL A 1 180 ? -7.566 -5.082 13.945 1.00 92.94 180 VAL A CA 1
ATOM 1356 C C . VAL A 1 180 ? -6.930 -6.336 14.560 1.00 92.94 180 VAL A C 1
ATOM 1358 O O . VAL A 1 180 ? -5.776 -6.652 14.276 1.00 92.94 180 VAL A O 1
ATOM 1361 N N . GLU A 1 181 ? -7.684 -7.082 15.363 1.00 91.38 181 GLU A N 1
ATOM 1362 C CA . GLU A 1 181 ? -7.276 -8.361 15.946 1.00 91.38 181 GLU A CA 1
ATOM 1363 C C . GLU A 1 181 ? -7.048 -9.493 14.928 1.00 91.38 181 GLU A C 1
ATOM 1365 O O . GLU A 1 181 ? -6.293 -10.417 15.232 1.00 91.38 181 GLU A O 1
ATOM 1370 N N . ASP A 1 182 ? -7.639 -9.400 13.733 1.00 93.00 182 ASP A N 1
ATOM 1371 C CA . ASP A 1 182 ? -7.530 -10.387 12.649 1.00 93.00 182 ASP A CA 1
ATOM 1372 C C . ASP A 1 182 ? -6.392 -10.063 11.663 1.00 93.00 182 ASP A C 1
ATOM 1374 O O . ASP A 1 182 ? -6.193 -10.787 10.681 1.00 93.00 182 ASP A O 1
ATOM 1378 N N . ALA A 1 183 ? -5.633 -8.988 11.910 1.00 92.00 183 ALA A N 1
ATOM 1379 C CA . ALA A 1 183 ? -4.493 -8.603 11.086 1.00 92.00 183 ALA A CA 1
ATOM 1380 C C . ALA A 1 183 ? -3.514 -9.772 10.885 1.00 92.00 183 ALA A C 1
ATOM 1382 O O . ALA A 1 183 ? -3.276 -10.576 11.798 1.00 92.00 183 ALA A O 1
ATOM 1383 N N . LEU A 1 184 ? -2.895 -9.821 9.697 1.00 94.25 184 LEU A N 1
ATOM 1384 C CA . LEU A 1 184 ? -1.812 -10.758 9.398 1.00 94.25 184 LEU A CA 1
ATOM 1385 C C . LEU A 1 184 ? -0.806 -10.741 10.551 1.00 94.25 184 LEU A C 1
ATOM 1387 O O . LEU A 1 184 ? -0.309 -9.683 10.932 1.00 94.25 184 LEU A O 1
ATOM 1391 N N . THR A 1 185 ? -0.546 -11.900 11.143 1.00 95.12 185 THR A N 1
ATOM 1392 C CA . THR A 1 185 ? 0.297 -12.009 12.333 1.00 95.12 185 THR A CA 1
ATOM 1393 C C . THR A 1 185 ? 1.376 -13.035 12.079 1.00 95.12 185 THR A C 1
ATOM 1395 O O . THR A 1 185 ? 1.071 -14.169 11.729 1.00 95.12 185 THR A O 1
ATOM 1398 N N . PHE A 1 186 ? 2.622 -12.635 12.300 1.00 95.69 186 PHE A N 1
ATOM 1399 C CA . PHE A 1 186 ? 3.793 -13.460 12.060 1.00 95.69 186 PHE A CA 1
ATOM 1400 C C . PHE A 1 186 ? 4.704 -13.508 13.282 1.00 95.69 186 PHE A C 1
ATOM 1402 O O . PHE A 1 186 ? 4.712 -12.594 14.116 1.00 95.69 186 PHE A O 1
ATOM 1409 N N . LEU A 1 187 ? 5.492 -14.573 13.388 1.00 96.25 187 LEU A N 1
ATOM 1410 C CA . LEU A 1 187 ? 6.567 -14.643 14.368 1.00 96.25 187 LEU A CA 1
ATOM 1411 C C . LEU A 1 187 ? 7.745 -13.789 13.907 1.00 96.25 187 LEU A C 1
ATOM 1413 O O . LEU A 1 187 ? 7.914 -13.523 12.721 1.00 96.25 187 LEU A O 1
ATOM 1417 N N . SER A 1 188 ? 8.546 -13.341 14.863 1.00 93.88 188 SER A N 1
ATOM 1418 C CA . SER A 1 188 ? 9.826 -12.680 14.623 1.00 93.88 188 SER A CA 1
ATOM 1419 C C . SER A 1 188 ? 10.782 -13.582 13.829 1.00 93.88 188 SER A C 1
ATOM 1421 O O . SER A 1 188 ? 10.867 -14.777 14.112 1.00 93.88 188 SER A O 1
ATOM 1423 N N . GLU A 1 189 ? 11.476 -13.005 12.839 1.00 91.69 189 GLU A N 1
ATOM 1424 C CA . GLU A 1 189 ? 12.424 -13.676 11.925 1.00 91.69 189 GLU A CA 1
ATOM 1425 C C . GLU A 1 189 ? 11.828 -14.813 11.070 1.00 91.69 189 GLU A C 1
ATOM 1427 O O . GLU A 1 189 ? 12.551 -15.589 10.439 1.00 91.69 189 GLU A O 1
ATOM 1432 N N . GLU A 1 190 ? 10.502 -14.907 11.005 1.00 94.69 190 GLU A N 1
ATOM 1433 C CA . GLU A 1 190 ? 9.803 -15.926 10.237 1.00 94.69 190 GLU A CA 1
ATOM 1434 C C . GLU A 1 190 ? 9.988 -15.726 8.731 1.00 94.69 190 GLU A C 1
ATOM 1436 O O . GLU A 1 190 ? 9.866 -14.614 8.215 1.00 94.69 190 GLU A O 1
ATOM 1441 N N . GLU A 1 191 ? 10.239 -16.828 8.021 1.00 95.94 191 GLU A N 1
ATOM 1442 C CA . GLU A 1 191 ? 10.207 -16.871 6.561 1.00 95.94 191 GLU A CA 1
ATOM 1443 C C . GLU A 1 191 ? 8.756 -16.898 6.058 1.00 95.94 191 GLU A C 1
ATOM 1445 O O . GLU A 1 191 ? 7.997 -17.835 6.318 1.00 95.94 191 GLU A O 1
ATOM 1450 N N . ILE A 1 192 ? 8.400 -15.880 5.285 1.00 96.00 192 ILE A N 1
ATOM 1451 C CA . ILE A 1 192 ? 7.128 -15.717 4.593 1.00 96.00 192 ILE A CA 1
ATOM 1452 C C . ILE A 1 192 ? 7.362 -15.911 3.095 1.00 96.00 192 ILE A C 1
ATOM 1454 O O . ILE A 1 192 ? 8.319 -15.380 2.523 1.00 96.00 192 ILE A O 1
ATOM 1458 N N . LYS A 1 193 ? 6.458 -16.645 2.443 1.00 97.44 193 LYS A N 1
ATOM 1459 C CA . LYS A 1 193 ? 6.477 -16.906 0.996 1.00 97.44 193 LYS A CA 1
ATOM 1460 C C . LYS A 1 193 ? 5.296 -16.218 0.324 1.00 97.44 193 LYS A C 1
ATOM 1462 O O . LYS A 1 193 ? 4.235 -16.830 0.175 1.00 97.44 193 LYS A O 1
ATOM 1467 N N . PRO A 1 194 ? 5.437 -14.935 -0.041 1.00 97.50 194 PRO A N 1
ATOM 1468 C CA . PRO A 1 194 ? 4.445 -14.257 -0.852 1.00 97.50 194 PRO A CA 1
ATOM 1469 C C . PRO A 1 194 ? 4.495 -14.732 -2.310 1.00 97.50 194 PRO A C 1
ATOM 1471 O O . PRO A 1 194 ? 5.565 -14.901 -2.899 1.00 97.50 194 PRO A O 1
ATOM 1474 N N . THR A 1 195 ? 3.320 -14.894 -2.910 1.00 98.44 195 THR A N 1
ATOM 1475 C CA . THR A 1 195 ? 3.139 -15.034 -4.359 1.00 98.44 195 THR A CA 1
ATOM 1476 C C . THR A 1 195 ? 2.181 -13.955 -4.841 1.00 98.44 195 THR A C 1
ATOM 1478 O O . THR A 1 195 ? 1.047 -13.894 -4.369 1.00 98.44 195 THR A O 1
ATOM 1481 N N . VAL A 1 196 ? 2.631 -13.119 -5.770 1.00 98.44 196 VAL A N 1
ATOM 1482 C CA . VAL A 1 196 ? 1.821 -12.094 -6.433 1.00 98.44 196 VAL A CA 1
ATOM 1483 C C . VAL A 1 196 ? 1.333 -12.657 -7.763 1.00 98.44 196 VAL A C 1
ATOM 1485 O O . VAL A 1 196 ? 2.130 -13.176 -8.547 1.00 98.44 196 VAL A O 1
ATOM 1488 N N . TYR A 1 197 ? 0.031 -12.551 -8.000 1.00 98.50 197 TYR A N 1
ATOM 1489 C CA . TYR A 1 197 ? -0.597 -12.784 -9.295 1.00 98.50 197 TYR A CA 1
ATOM 1490 C C . TYR A 1 197 ? -0.987 -11.429 -9.867 1.00 98.50 197 TYR A C 1
ATOM 1492 O O . TYR A 1 197 ? -1.650 -10.646 -9.186 1.00 98.50 197 TYR A O 1
ATOM 1500 N N . ALA A 1 198 ? -0.541 -11.154 -11.081 1.00 97.75 198 ALA A N 1
ATOM 1501 C CA . ALA A 1 198 ? -0.715 -9.877 -11.743 1.00 97.75 198 ALA A CA 1
ATOM 1502 C C . ALA A 1 198 ? -1.103 -10.071 -13.209 1.00 97.75 198 ALA A C 1
ATOM 1504 O O . ALA A 1 198 ? -0.870 -11.127 -13.806 1.00 97.75 198 ALA A O 1
ATOM 1505 N N . ASN A 1 199 ? -1.658 -9.014 -13.788 1.00 96.88 199 ASN A N 1
ATOM 1506 C CA . ASN A 1 199 ? -2.257 -9.042 -15.116 1.00 96.88 199 ASN A CA 1
ATOM 1507 C C . ASN A 1 199 ? -1.244 -9.183 -16.270 1.00 96.88 199 ASN A C 1
ATOM 1509 O O . ASN A 1 199 ? -1.619 -9.629 -17.356 1.00 96.88 199 ASN A O 1
ATOM 1513 N N . ASP A 1 200 ? 0.026 -8.836 -16.044 1.00 92.94 200 ASP A N 1
ATOM 1514 C CA . ASP A 1 200 ? 1.083 -8.859 -17.057 1.00 92.94 200 ASP A CA 1
ATOM 1515 C C . ASP A 1 200 ? 2.302 -9.703 -16.588 1.00 92.94 200 ASP A C 1
ATOM 1517 O O . ASP A 1 200 ? 2.740 -9.596 -15.436 1.00 92.94 200 ASP A O 1
ATOM 1521 N N . PRO A 1 201 ? 2.855 -10.602 -17.433 1.00 92.31 201 PRO A N 1
ATOM 1522 C CA . PRO A 1 201 ? 4.027 -11.429 -17.115 1.00 92.31 201 PRO A CA 1
ATOM 1523 C C . PRO A 1 201 ? 5.395 -10.722 -17.222 1.00 92.31 201 PRO A C 1
ATOM 1525 O O . PRO A 1 201 ? 6.406 -11.347 -16.895 1.00 92.31 201 PRO A O 1
ATOM 1528 N N . SER A 1 202 ? 5.442 -9.479 -17.702 1.00 89.69 202 SER A N 1
ATOM 1529 C CA . SER A 1 202 ? 6.655 -8.667 -17.891 1.00 89.69 202 SER A CA 1
ATOM 1530 C C . SER A 1 202 ? 6.927 -7.675 -16.752 1.00 89.69 202 SER A C 1
ATOM 1532 O O . SER A 1 202 ? 7.932 -6.966 -16.773 1.00 89.69 202 SER A O 1
ATOM 1534 N N . LEU A 1 203 ? 6.067 -7.635 -15.734 1.00 93.44 203 LEU A N 1
ATOM 1535 C CA . LEU A 1 203 ? 6.145 -6.671 -14.641 1.00 93.44 203 LEU A CA 1
ATOM 1536 C C . LEU A 1 203 ? 7.397 -6.837 -13.781 1.00 93.44 203 LEU A C 1
ATOM 1538 O O . LEU A 1 203 ? 7.892 -7.935 -13.507 1.00 93.44 203 LEU A O 1
ATOM 1542 N N . ARG A 1 204 ? 7.842 -5.710 -13.235 1.00 92.88 204 ARG A N 1
ATOM 1543 C CA . ARG A 1 204 ? 8.791 -5.651 -12.128 1.00 92.88 204 ARG A CA 1
ATOM 1544 C C . ARG A 1 204 ? 8.019 -5.682 -10.818 1.00 92.88 204 ARG A C 1
ATOM 1546 O O . ARG A 1 204 ? 7.479 -4.668 -10.382 1.00 92.88 204 ARG A O 1
ATOM 1553 N N . VAL A 1 205 ? 7.980 -6.856 -10.192 1.00 94.94 205 VAL A N 1
ATOM 1554 C CA . VAL A 1 205 ? 7.301 -7.066 -8.909 1.00 94.94 205 VAL A CA 1
ATOM 1555 C C . VAL A 1 205 ? 8.309 -7.078 -7.769 1.00 94.94 205 VAL A C 1
ATOM 1557 O O . VAL A 1 205 ? 9.347 -7.737 -7.844 1.00 94.94 205 VAL A O 1
ATOM 1560 N N . PHE A 1 206 ? 8.004 -6.354 -6.698 1.00 93.06 206 PHE A N 1
ATOM 1561 C CA . PHE A 1 206 ? 8.874 -6.240 -5.534 1.00 93.06 206 PHE A CA 1
ATOM 1562 C C . PHE A 1 206 ? 8.078 -6.109 -4.237 1.00 93.06 206 PHE A C 1
ATOM 1564 O O . PHE A 1 206 ? 6.962 -5.591 -4.202 1.00 93.06 206 PHE 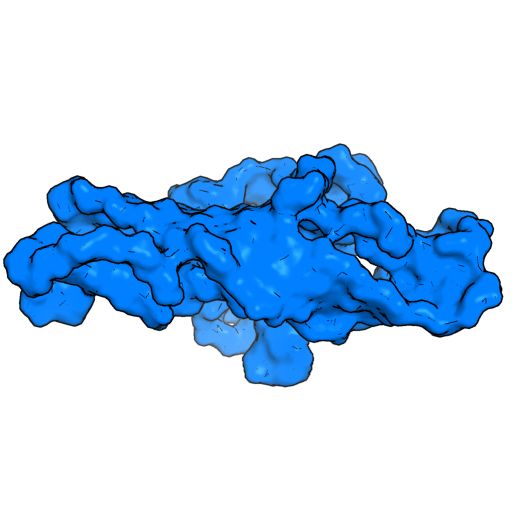A O 1
ATOM 1571 N N . LEU A 1 207 ? 8.698 -6.538 -3.143 1.00 92.00 207 LEU A N 1
ATOM 1572 C CA . LEU A 1 207 ? 8.265 -6.225 -1.789 1.00 92.00 207 LEU A CA 1
ATOM 1573 C C . LEU A 1 207 ? 9.077 -5.044 -1.285 1.00 92.00 207 LEU A C 1
ATOM 1575 O O . LEU A 1 207 ? 10.302 -5.075 -1.300 1.00 92.00 207 LEU A O 1
ATOM 1579 N N . HIS A 1 208 ? 8.399 -4.037 -0.769 1.00 87.12 208 HIS A N 1
ATOM 1580 C CA . HIS A 1 208 ? 8.989 -2.900 -0.094 1.00 87.12 208 HIS A CA 1
ATOM 1581 C C . HIS A 1 208 ? 8.664 -2.985 1.400 1.00 87.12 208 HIS A C 1
ATOM 1583 O O . HIS A 1 208 ? 7.504 -3.006 1.812 1.00 87.12 208 HIS A O 1
ATOM 1589 N N . VAL A 1 209 ? 9.721 -3.106 2.207 1.00 80.56 209 VAL A N 1
ATOM 1590 C CA . VAL A 1 209 ? 9.658 -3.262 3.668 1.00 80.56 209 VAL A CA 1
ATOM 1591 C C . VAL A 1 209 ? 10.497 -2.212 4.379 1.00 80.56 209 VAL A C 1
ATOM 1593 O O . VAL A 1 209 ? 11.513 -1.742 3.864 1.00 80.56 209 VAL A O 1
ATOM 1596 N N . PHE A 1 210 ? 10.076 -1.888 5.598 1.00 74.19 210 PHE A N 1
ATOM 1597 C CA . PHE A 1 210 ? 10.699 -0.889 6.463 1.00 74.19 210 PHE A CA 1
ATOM 1598 C C . PHE A 1 210 ? 11.690 -1.542 7.417 1.00 74.19 210 PHE A C 1
ATOM 1600 O O . PHE A 1 210 ? 11.422 -2.599 8.005 1.00 74.19 210 PHE A O 1
ATOM 1607 N N . MET A 1 211 ? 12.826 -0.882 7.605 1.00 67.50 211 MET A N 1
ATOM 1608 C CA . MET A 1 211 ? 13.852 -1.270 8.560 1.00 67.50 211 MET A CA 1
ATOM 1609 C C . MET A 1 211 ? 14.116 -0.122 9.538 1.00 67.50 211 MET A C 1
ATOM 1611 O O . MET A 1 211 ? 14.156 1.034 9.132 1.00 67.50 211 MET A O 1
ATOM 1615 N N . PRO A 1 212 ? 14.345 -0.414 10.829 1.00 63.50 212 PRO A N 1
ATOM 1616 C CA . PRO A 1 212 ? 14.589 0.619 11.839 1.00 63.50 212 PRO A CA 1
ATOM 1617 C C . PRO A 1 212 ? 15.945 1.328 11.688 1.00 63.50 212 PRO A C 1
ATOM 1619 O O . PRO A 1 212 ? 16.172 2.343 12.335 1.00 63.50 212 PRO A O 1
ATOM 1622 N N . ASN A 1 213 ? 16.852 0.793 10.866 1.00 64.56 213 ASN A N 1
ATOM 1623 C CA . ASN A 1 213 ? 18.170 1.359 10.596 1.00 64.56 213 ASN A CA 1
ATOM 1624 C C . ASN A 1 213 ? 18.364 1.537 9.085 1.00 64.56 213 ASN A C 1
ATOM 1626 O O . ASN A 1 213 ? 17.718 0.853 8.287 1.00 64.56 213 ASN A O 1
ATOM 1630 N N . TRP A 1 214 ? 19.294 2.418 8.700 1.00 53.19 214 TRP A N 1
ATOM 1631 C CA . TRP A 1 214 ? 19.713 2.624 7.309 1.00 53.19 214 TRP A CA 1
ATOM 1632 C C . TRP A 1 214 ? 19.897 1.285 6.560 1.00 53.19 214 TRP A C 1
ATOM 1634 O O . TRP A 1 214 ? 20.578 0.406 7.097 1.00 53.19 214 TRP A O 1
ATOM 1644 N N . PRO A 1 215 ? 19.357 1.114 5.333 1.00 53.94 215 PRO A N 1
ATOM 1645 C CA . PRO A 1 215 ? 18.729 2.117 4.455 1.00 53.94 215 PRO A CA 1
ATOM 1646 C C . PRO A 1 215 ? 17.267 2.524 4.743 1.00 53.94 215 PRO A C 1
ATOM 1648 O O . PRO A 1 215 ? 16.676 3.184 3.897 1.00 53.94 215 PRO A O 1
ATOM 1651 N N . TRP A 1 216 ? 16.688 2.216 5.912 1.00 69.06 216 TRP A N 1
ATOM 1652 C CA . TRP A 1 216 ? 15.297 2.535 6.322 1.00 69.06 216 TRP A CA 1
ATOM 1653 C C . TRP A 1 216 ? 14.197 1.832 5.511 1.00 69.06 216 TRP A C 1
ATOM 1655 O O . TRP A 1 216 ? 13.162 1.465 6.061 1.00 69.06 216 TRP A O 1
ATOM 1665 N N . HIS A 1 217 ? 14.451 1.560 4.234 1.00 72.88 217 HIS A N 1
ATOM 1666 C CA . HIS A 1 217 ? 13.577 0.851 3.313 1.00 72.88 217 HIS A CA 1
ATOM 1667 C C . HIS A 1 217 ? 14.403 -0.116 2.464 1.00 72.88 217 HIS A C 1
ATOM 1669 O O . HIS A 1 217 ? 15.520 0.204 2.054 1.00 72.88 217 HIS A O 1
ATOM 1675 N N . VAL A 1 218 ? 13.847 -1.286 2.168 1.00 75.44 218 VAL A N 1
ATOM 1676 C CA . VAL A 1 218 ? 14.423 -2.242 1.212 1.00 75.44 218 VAL A CA 1
ATOM 1677 C C . VAL A 1 218 ? 13.351 -2.635 0.221 1.00 75.44 218 VAL A C 1
ATOM 1679 O O . VAL A 1 218 ? 12.211 -2.875 0.615 1.00 75.44 218 VAL A O 1
ATOM 1682 N N . ARG A 1 219 ? 13.736 -2.718 -1.053 1.00 81.56 219 ARG A N 1
ATOM 1683 C CA . ARG A 1 219 ? 12.956 -3.361 -2.107 1.00 81.56 219 ARG A CA 1
ATOM 1684 C C . ARG A 1 219 ? 13.585 -4.713 -2.404 1.00 81.56 219 ARG A C 1
ATOM 1686 O O . ARG A 1 219 ? 14.773 -4.789 -2.696 1.00 81.56 219 ARG A O 1
ATOM 1693 N N . VAL A 1 220 ? 12.802 -5.770 -2.269 1.00 85.44 220 VAL A N 1
ATOM 1694 C CA . VAL A 1 220 ? 13.211 -7.146 -2.535 1.00 85.44 220 VAL A CA 1
ATOM 1695 C C . VAL A 1 220 ? 12.494 -7.588 -3.807 1.00 85.44 220 VAL A C 1
ATOM 1697 O O . VAL A 1 220 ? 11.260 -7.651 -3.793 1.00 85.44 220 VAL A O 1
ATOM 1700 N N . PRO A 1 221 ? 13.216 -7.854 -4.908 1.00 88.44 221 PRO A N 1
ATOM 1701 C CA . PRO A 1 221 ? 12.591 -8.260 -6.158 1.00 88.44 221 PRO A CA 1
ATOM 1702 C C . PRO A 1 221 ? 11.978 -9.655 -6.027 1.00 88.44 221 PRO A C 1
ATOM 1704 O O . PRO A 1 221 ? 12.493 -10.522 -5.316 1.00 88.44 221 PRO A O 1
ATOM 1707 N N . PHE A 1 222 ? 10.875 -9.876 -6.734 1.00 93.25 222 PHE A N 1
ATOM 1708 C CA . PHE A 1 222 ? 10.271 -11.194 -6.878 1.00 93.25 222 PHE A CA 1
ATOM 1709 C C . PHE A 1 222 ? 10.834 -11.878 -8.120 1.00 93.25 222 PHE A C 1
ATOM 1711 O O . PHE A 1 222 ? 11.209 -11.237 -9.101 1.00 93.25 222 PHE A O 1
ATOM 1718 N N . VAL A 1 223 ? 10.849 -13.205 -8.093 1.00 92.88 223 VAL A N 1
ATOM 1719 C CA . VAL A 1 223 ? 11.208 -14.028 -9.247 1.00 92.88 223 VAL A CA 1
ATOM 1720 C C . VAL A 1 223 ? 9.948 -14.314 -10.057 1.00 92.88 223 VAL A C 1
ATOM 1722 O O . VAL A 1 223 ? 8.970 -14.819 -9.504 1.00 92.88 223 VAL A O 1
ATOM 1725 N N . SER A 1 224 ? 9.970 -14.015 -11.358 1.00 93.62 224 SER A N 1
ATOM 1726 C CA . SER A 1 224 ? 8.875 -14.371 -12.269 1.00 93.62 224 SER A CA 1
ATOM 1727 C C . SER A 1 224 ? 8.832 -15.885 -12.494 1.00 93.62 224 SER A C 1
ATOM 1729 O O . SER A 1 224 ? 9.828 -16.507 -12.862 1.00 93.62 224 SER A O 1
ATOM 1731 N N . GLY A 1 225 ? 7.661 -16.478 -12.283 1.00 91.19 225 GLY A N 1
ATOM 1732 C CA . GLY A 1 225 ? 7.323 -17.848 -12.671 1.00 91.19 225 GLY A CA 1
ATOM 1733 C C . GLY A 1 225 ? 6.688 -17.941 -14.063 1.00 91.19 225 GLY A C 1
ATOM 1734 O O . GLY A 1 225 ? 6.310 -19.035 -14.486 1.00 91.19 225 GLY A O 1
ATOM 1735 N N . GLY A 1 226 ? 6.559 -16.812 -14.771 1.00 89.69 226 GLY A N 1
ATOM 1736 C CA . GLY A 1 226 ? 5.778 -16.687 -16.000 1.00 89.69 226 GLY A CA 1
ATOM 1737 C C . GLY A 1 226 ? 4.271 -16.580 -15.742 1.00 89.69 226 GLY A C 1
ATOM 1738 O O . GLY A 1 226 ? 3.793 -16.772 -14.625 1.00 89.69 226 GLY A O 1
ATOM 1739 N N . ASN A 1 227 ? 3.510 -16.262 -16.796 1.00 93.19 227 ASN A N 1
ATOM 1740 C CA . ASN A 1 227 ? 2.043 -16.144 -16.759 1.00 93.19 227 ASN A CA 1
ATOM 1741 C C . ASN A 1 227 ? 1.520 -15.252 -15.610 1.00 93.19 227 ASN A C 1
ATOM 1743 O O . ASN A 1 227 ? 0.582 -15.635 -14.914 1.00 93.19 227 ASN A O 1
ATOM 1747 N N . GLY A 1 228 ? 2.171 -14.108 -15.367 1.00 94.19 228 GLY A N 1
ATOM 1748 C CA . GLY A 1 228 ? 1.747 -13.148 -14.342 1.00 94.19 228 GLY A CA 1
ATOM 1749 C C . GLY A 1 228 ? 1.963 -13.613 -12.898 1.00 94.19 228 GLY A C 1
ATOM 1750 O O . GLY A 1 228 ? 1.427 -13.010 -11.978 1.00 94.19 228 GLY A O 1
ATOM 1751 N N . THR A 1 229 ? 2.718 -14.693 -12.670 1.00 97.81 229 THR A N 1
ATOM 1752 C CA . THR A 1 229 ? 3.014 -15.202 -11.324 1.00 97.81 229 THR A CA 1
ATOM 1753 C C . THR A 1 229 ? 4.413 -14.791 -10.891 1.00 97.81 229 THR A C 1
ATOM 1755 O O . THR A 1 229 ? 5.382 -15.045 -11.604 1.00 97.81 229 THR A O 1
ATOM 1758 N N . TYR A 1 230 ? 4.536 -14.234 -9.689 1.00 97.81 230 TYR A N 1
ATOM 1759 C CA . TYR A 1 230 ? 5.801 -13.776 -9.120 1.00 97.81 230 TYR A CA 1
ATOM 1760 C C . TYR A 1 230 ? 5.936 -14.282 -7.688 1.00 97.81 230 TYR A C 1
ATOM 1762 O O . TYR A 1 230 ? 5.015 -14.132 -6.888 1.00 97.81 230 TYR A O 1
ATOM 1770 N N . THR A 1 231 ? 7.083 -14.855 -7.328 1.00 97.31 231 THR A N 1
ATOM 1771 C CA . THR A 1 231 ? 7.330 -15.406 -5.983 1.00 97.31 231 THR A CA 1
ATOM 1772 C C . THR A 1 231 ? 8.475 -14.692 -5.286 1.00 97.31 231 THR A C 1
ATOM 1774 O O . THR A 1 231 ? 9.522 -14.464 -5.892 1.00 97.31 231 THR A O 1
ATOM 1777 N N . GLY A 1 232 ? 8.294 -14.390 -4.004 1.00 94.06 232 GLY A N 1
ATOM 1778 C CA . GLY A 1 232 ? 9.306 -13.762 -3.162 1.00 94.06 232 GLY A CA 1
ATOM 1779 C C . GLY A 1 232 ? 9.601 -14.579 -1.909 1.00 94.06 232 GLY A C 1
ATOM 1780 O O . GLY A 1 232 ? 8.864 -15.498 -1.548 1.00 94.06 232 GLY A O 1
ATOM 1781 N N . ILE A 1 233 ? 10.686 -14.212 -1.233 1.00 92.38 233 ILE A N 1
ATOM 1782 C CA . ILE A 1 233 ? 10.988 -14.646 0.131 1.00 92.38 233 ILE A CA 1
ATOM 1783 C C . ILE A 1 233 ? 11.135 -13.390 0.974 1.00 92.38 233 ILE A C 1
ATOM 1785 O O . ILE A 1 233 ? 11.823 -12.444 0.587 1.00 92.38 233 ILE A O 1
ATOM 1789 N N . TRP A 1 234 ? 10.479 -13.387 2.123 1.00 90.75 234 TRP A N 1
ATOM 1790 C CA . TRP A 1 234 ? 10.480 -12.265 3.039 1.00 90.75 234 TRP A CA 1
ATOM 1791 C C . TRP A 1 234 ? 10.692 -12.760 4.465 1.00 90.75 234 TRP A C 1
ATOM 1793 O O . TRP A 1 234 ? 10.022 -13.688 4.898 1.00 90.75 234 TRP A O 1
ATOM 1803 N N . HIS A 1 235 ? 11.609 -12.131 5.198 1.00 91.12 235 HIS A N 1
ATOM 1804 C CA . HIS A 1 235 ? 11.782 -12.369 6.626 1.00 91.12 235 HIS A CA 1
ATOM 1805 C C . HIS A 1 235 ? 11.186 -11.220 7.434 1.00 91.12 235 HIS A C 1
ATOM 1807 O O . HIS A 1 235 ? 11.487 -10.045 7.189 1.00 91.12 235 HIS A O 1
ATOM 1813 N N . THR A 1 236 ? 10.346 -11.552 8.407 1.00 90.31 236 THR A N 1
ATOM 1814 C CA . THR A 1 236 ? 9.788 -10.564 9.334 1.00 90.31 236 THR A CA 1
ATOM 1815 C C . THR A 1 236 ? 10.869 -10.001 10.258 1.00 90.31 236 THR A C 1
ATOM 1817 O O . THR A 1 236 ? 11.913 -10.609 10.498 1.00 90.31 236 THR A O 1
ATOM 1820 N N . GLN A 1 237 ? 10.650 -8.790 10.770 1.00 87.06 237 GLN A N 1
ATOM 1821 C CA . GLN A 1 237 ? 11.633 -8.096 11.598 1.00 87.06 237 GLN A CA 1
ATOM 1822 C C . GLN A 1 237 ? 11.797 -8.759 12.970 1.00 87.06 237 GLN A C 1
ATOM 1824 O O . GLN A 1 237 ? 10.862 -9.337 13.514 1.00 87.06 237 GLN A O 1
ATOM 1829 N N . LEU A 1 238 ? 12.971 -8.561 13.578 1.00 87.00 238 LEU A N 1
ATOM 1830 C CA . LEU A 1 238 ? 13.285 -9.084 14.908 1.00 87.00 238 LEU A CA 1
ATOM 1831 C C . LEU A 1 238 ? 12.366 -8.519 16.012 1.00 87.00 238 LEU A C 1
ATOM 1833 O O . LEU A 1 238 ? 11.968 -9.225 16.939 1.00 87.00 238 LEU A O 1
ATOM 1837 N N . LEU A 1 239 ? 12.057 -7.221 15.945 1.00 87.12 239 LEU A N 1
ATOM 1838 C CA . LEU A 1 239 ? 11.358 -6.518 17.021 1.00 87.12 239 LEU A CA 1
ATOM 1839 C C . LEU A 1 239 ? 9.831 -6.580 16.846 1.00 87.12 239 LEU A C 1
ATOM 1841 O O . LEU A 1 239 ? 9.343 -6.123 15.804 1.00 87.12 239 LEU A O 1
ATOM 1845 N N . PRO A 1 240 ? 9.080 -7.031 17.872 1.00 88.31 240 PRO A N 1
ATOM 1846 C CA . PRO A 1 240 ? 7.621 -7.033 17.859 1.00 88.31 240 PRO A CA 1
ATOM 1847 C C . PRO A 1 240 ? 7.063 -5.624 17.711 1.00 88.31 240 PRO A C 1
ATOM 1849 O O . PRO A 1 240 ? 7.426 -4.730 18.475 1.00 88.31 240 PRO A O 1
ATOM 1852 N N . ALA A 1 241 ? 6.185 -5.440 16.735 1.00 86.56 241 ALA A N 1
ATOM 1853 C CA . ALA A 1 241 ? 5.368 -4.247 16.555 1.00 86.56 241 ALA A CA 1
ATOM 1854 C C . ALA A 1 241 ? 4.362 -4.488 15.424 1.00 86.56 241 ALA A C 1
ATOM 1856 O O . ALA A 1 241 ? 4.460 -5.479 14.693 1.00 86.56 241 ALA A O 1
ATOM 1857 N N . VAL A 1 242 ? 3.456 -3.529 15.239 1.00 87.19 242 VAL A N 1
ATOM 1858 C CA . VAL A 1 242 ? 2.798 -3.341 13.946 1.00 87.19 242 VAL A CA 1
ATOM 1859 C C . VAL A 1 242 ? 3.850 -2.900 12.927 1.00 87.19 242 VAL A C 1
ATOM 1861 O O . VAL A 1 242 ? 4.770 -2.136 13.232 1.00 87.19 242 VAL A O 1
ATOM 1864 N N . ARG A 1 243 ? 3.752 -3.452 11.728 1.00 88.19 243 ARG A N 1
ATOM 1865 C CA . ARG A 1 243 ? 4.653 -3.229 10.605 1.00 88.19 243 ARG A CA 1
ATOM 1866 C C . ARG A 1 243 ? 3.839 -3.152 9.322 1.00 88.19 243 ARG A C 1
ATOM 1868 O O . ARG A 1 243 ? 2.662 -3.503 9.310 1.00 88.19 243 ARG A O 1
ATOM 1875 N N . PHE A 1 244 ? 4.494 -2.738 8.244 1.00 88.25 244 PHE A N 1
ATOM 1876 C CA . PHE A 1 244 ? 3.863 -2.549 6.946 1.00 88.25 244 PHE A CA 1
ATOM 1877 C C . PHE A 1 244 ? 4.686 -3.216 5.853 1.00 88.25 244 PHE A C 1
ATOM 1879 O O . PHE A 1 244 ? 5.918 -3.218 5.893 1.00 88.25 244 PHE A O 1
ATOM 1886 N N . ALA A 1 245 ? 3.990 -3.821 4.902 1.00 91.00 245 ALA A N 1
ATOM 1887 C CA . ALA A 1 245 ? 4.573 -4.438 3.723 1.00 91.00 245 ALA A CA 1
ATOM 1888 C C . ALA A 1 245 ? 3.855 -3.887 2.497 1.00 91.00 245 ALA A C 1
ATOM 1890 O O . ALA A 1 245 ? 2.624 -3.911 2.451 1.00 91.00 245 ALA A O 1
ATOM 1891 N N . VAL A 1 246 ? 4.621 -3.396 1.526 1.00 92.19 246 VAL A N 1
ATOM 1892 C CA . VAL A 1 246 ? 4.094 -2.912 0.250 1.00 92.19 246 VAL A CA 1
ATOM 1893 C C . VAL A 1 246 ? 4.491 -3.886 -0.850 1.00 92.19 246 VAL A C 1
ATOM 1895 O O . VAL A 1 246 ? 5.672 -4.089 -1.106 1.00 92.19 246 VAL A O 1
ATOM 1898 N N . PHE A 1 247 ? 3.515 -4.485 -1.515 1.00 95.69 247 PHE A N 1
ATOM 1899 C CA . PHE A 1 247 ? 3.712 -5.296 -2.711 1.00 95.69 247 PHE A CA 1
ATOM 1900 C C . PHE A 1 247 ? 3.483 -4.395 -3.913 1.00 95.69 247 PHE A C 1
ATOM 1902 O O . PHE A 1 247 ? 2.359 -3.954 -4.132 1.00 95.69 247 PHE A O 1
ATOM 1909 N N . GLY A 1 248 ? 4.550 -4.068 -4.633 1.00 94.88 248 GLY A N 1
ATOM 1910 C CA . GLY A 1 248 ? 4.523 -3.144 -5.760 1.00 94.88 248 GLY A CA 1
ATOM 1911 C C . GLY A 1 248 ? 4.771 -3.851 -7.083 1.00 94.88 248 GLY A C 1
ATOM 1912 O O . GLY A 1 248 ? 5.582 -4.774 -7.155 1.00 94.88 248 GLY A O 1
ATOM 1913 N N . CYS A 1 249 ? 4.097 -3.377 -8.122 1.00 95.75 249 CYS A N 1
ATOM 1914 C CA . CYS A 1 249 ? 4.341 -3.722 -9.513 1.00 95.75 249 CYS A CA 1
ATOM 1915 C C . CYS A 1 249 ? 4.662 -2.445 -10.286 1.00 95.75 249 CYS A C 1
ATOM 1917 O O . CYS A 1 249 ? 3.971 -1.438 -10.132 1.00 95.75 249 CYS A O 1
ATOM 1919 N N . LEU A 1 250 ? 5.699 -2.496 -11.113 1.00 94.94 250 LEU A N 1
ATOM 1920 C CA . LEU A 1 250 ? 5.983 -1.501 -12.141 1.00 94.94 250 LEU A CA 1
ATOM 1921 C C . LEU A 1 250 ? 5.938 -2.178 -13.503 1.00 94.94 250 LEU A C 1
ATOM 1923 O O . LEU A 1 250 ? 6.352 -3.336 -13.633 1.00 94.94 250 LEU A O 1
ATOM 1927 N N . GLN A 1 251 ? 5.502 -1.440 -14.517 1.00 94.69 251 GLN A N 1
ATOM 1928 C CA . GLN A 1 251 ? 5.735 -1.865 -15.890 1.00 94.69 251 GLN A CA 1
ATOM 1929 C C . GLN A 1 251 ? 7.249 -1.924 -16.147 1.00 94.69 251 GLN A C 1
ATOM 1931 O O . GLN A 1 251 ? 8.004 -1.134 -15.573 1.00 94.69 251 GLN A O 1
ATOM 1936 N N . TYR A 1 252 ? 7.712 -2.871 -16.970 1.00 91.62 252 TYR A N 1
ATOM 1937 C CA . TYR A 1 252 ? 9.138 -2.997 -17.290 1.00 91.62 252 TYR A CA 1
ATOM 1938 C C . TYR A 1 252 ? 9.693 -1.675 -17.829 1.00 91.62 252 TYR A C 1
ATOM 1940 O O . TYR A 1 252 ? 10.681 -1.148 -17.323 1.00 91.62 252 TYR A O 1
ATOM 1948 N N . GLU A 1 253 ? 9.010 -1.093 -18.807 1.00 92.31 253 GLU A N 1
ATOM 1949 C CA . GLU A 1 253 ? 9.413 0.134 -19.481 1.00 92.31 253 GLU A CA 1
ATOM 1950 C C . GLU A 1 253 ? 9.604 1.313 -18.512 1.00 92.31 253 GLU A C 1
ATOM 1952 O O . GLU A 1 253 ? 10.548 2.068 -18.710 1.00 92.31 253 GLU A O 1
ATOM 1957 N N . THR A 1 254 ? 8.863 1.387 -17.396 1.00 93.31 254 THR A N 1
ATOM 1958 C CA . THR A 1 254 ? 9.027 2.421 -16.349 1.00 93.31 254 THR A CA 1
ATOM 1959 C C . THR A 1 254 ? 10.457 2.528 -15.795 1.00 93.31 254 THR A C 1
ATOM 1961 O O . THR A 1 254 ? 10.828 3.548 -15.228 1.00 93.31 254 THR A O 1
ATOM 1964 N N . LEU A 1 255 ? 11.278 1.474 -15.880 1.00 90.81 255 LEU A N 1
ATOM 1965 C CA . LEU A 1 255 ? 12.682 1.514 -15.432 1.00 90.81 255 LEU A CA 1
ATOM 1966 C C . LEU A 1 255 ? 13.694 1.492 -16.583 1.00 90.81 255 LEU A C 1
ATOM 1968 O O . LEU A 1 255 ? 14.899 1.644 -16.359 1.00 90.81 255 LEU A O 1
ATOM 1972 N N . HIS A 1 256 ? 13.220 1.242 -17.798 1.00 90.88 256 HIS A N 1
ATOM 1973 C CA . HIS A 1 256 ? 14.035 0.799 -18.923 1.00 90.88 256 HIS A CA 1
ATOM 1974 C C . HIS A 1 256 ? 13.930 1.722 -20.151 1.00 90.88 256 HIS A C 1
ATOM 1976 O O . HIS A 1 256 ? 14.819 1.675 -21.009 1.00 90.88 256 HIS A O 1
ATOM 1982 N N . ASP A 1 257 ? 12.908 2.577 -20.209 1.00 90.38 257 ASP A N 1
ATOM 1983 C CA . ASP A 1 257 ? 12.613 3.532 -21.278 1.00 90.38 257 ASP A CA 1
ATOM 1984 C C . ASP A 1 257 ? 12.329 4.917 -20.671 1.00 90.38 257 ASP A C 1
ATOM 1986 O O . ASP A 1 257 ? 11.427 5.063 -19.858 1.00 90.38 257 ASP A O 1
ATOM 1990 N N . GLU A 1 258 ? 13.102 5.936 -21.062 1.00 89.25 258 GLU A N 1
ATOM 1991 C CA . GLU A 1 258 ? 12.961 7.298 -20.516 1.00 89.25 258 GLU A CA 1
ATOM 1992 C C . GLU A 1 258 ? 11.716 8.045 -20.999 1.00 89.25 258 GLU A C 1
ATOM 1994 O O . GLU A 1 258 ? 11.343 9.062 -20.409 1.00 89.25 258 GLU A O 1
ATOM 1999 N N . ASP A 1 259 ? 11.103 7.569 -22.083 1.00 90.81 259 ASP A N 1
ATOM 2000 C CA . ASP A 1 259 ? 9.890 8.152 -22.645 1.00 90.81 259 ASP A CA 1
ATOM 2001 C C . ASP A 1 259 ? 8.624 7.461 -22.105 1.00 90.81 259 ASP A C 1
ATOM 2003 O O . ASP A 1 259 ? 7.511 7.972 -22.293 1.00 90.81 259 ASP A O 1
ATOM 2007 N N . TYR A 1 260 ? 8.768 6.318 -21.422 1.00 92.38 260 TYR A N 1
ATOM 2008 C CA . TYR A 1 260 ? 7.647 5.618 -20.806 1.00 92.38 260 TYR A CA 1
ATOM 2009 C C . TYR A 1 260 ? 7.281 6.271 -19.461 1.00 92.38 260 TYR A C 1
ATOM 2011 O O . TYR A 1 260 ? 8.152 6.534 -18.639 1.00 92.38 260 TYR A O 1
ATOM 2019 N N . PRO A 1 261 ? 5.997 6.576 -19.206 1.00 94.50 261 PRO A N 1
ATOM 2020 C CA . PRO A 1 261 ? 5.587 7.220 -17.963 1.00 94.50 261 PRO A CA 1
ATOM 2021 C C . PRO A 1 261 ? 5.631 6.269 -16.761 1.00 94.50 261 PRO A C 1
ATOM 2023 O O . PRO A 1 261 ? 5.460 5.062 -16.895 1.00 94.50 261 PRO A O 1
ATOM 2026 N N . TYR A 1 262 ? 5.701 6.842 -15.558 1.00 94.38 262 TYR A N 1
ATOM 2027 C CA . TYR A 1 262 ? 5.538 6.105 -14.306 1.00 94.38 262 TYR A CA 1
ATOM 2028 C C . TYR A 1 262 ? 4.211 5.320 -14.260 1.00 94.38 262 TYR A C 1
ATOM 2030 O O . TYR A 1 262 ? 3.145 5.914 -14.072 1.00 94.38 262 TYR A O 1
ATOM 2038 N N . ASP A 1 263 ? 4.295 3.993 -14.405 1.00 96.31 263 ASP A N 1
ATOM 2039 C CA . ASP A 1 263 ? 3.173 3.047 -14.318 1.00 96.31 263 ASP A CA 1
ATOM 2040 C C . ASP A 1 263 ? 3.383 2.075 -13.157 1.00 96.31 263 ASP A C 1
ATOM 2042 O O . ASP A 1 263 ? 4.283 1.227 -13.190 1.00 96.31 263 ASP A O 1
ATOM 2046 N N . PHE A 1 264 ? 2.581 2.250 -12.110 1.00 95.31 264 PHE A N 1
ATOM 2047 C CA . PHE A 1 264 ? 2.717 1.599 -10.817 1.00 95.31 264 PHE A CA 1
ATOM 2048 C C . PHE A 1 264 ? 1.364 1.183 -10.253 1.00 95.31 264 PHE A C 1
ATOM 2050 O O . PHE A 1 264 ? 0.391 1.937 -10.290 1.00 95.31 264 PHE A O 1
ATOM 2057 N N . HIS A 1 265 ? 1.356 0.028 -9.597 1.00 97.25 265 HIS A N 1
ATOM 2058 C CA . HIS A 1 265 ? 0.284 -0.378 -8.701 1.00 97.25 265 HIS A CA 1
ATOM 2059 C C . HIS A 1 265 ? 0.873 -1.069 -7.476 1.00 97.25 265 HIS A C 1
ATOM 2061 O O . HIS A 1 265 ? 1.782 -1.894 -7.588 1.00 97.25 265 HIS A O 1
ATOM 2067 N N . GLY A 1 266 ? 0.371 -0.727 -6.295 1.00 95.88 266 GLY A N 1
ATOM 2068 C CA . GLY A 1 266 ? 0.895 -1.225 -5.036 1.00 95.88 266 GLY A CA 1
ATOM 2069 C C . GLY A 1 266 ? -0.187 -1.517 -4.016 1.00 95.88 266 GLY A C 1
ATOM 2070 O O . GLY A 1 266 ? -1.117 -0.734 -3.838 1.00 95.88 266 GLY A O 1
ATOM 2071 N N . TRP A 1 267 ? -0.035 -2.630 -3.306 1.00 97.00 267 TRP A N 1
ATOM 2072 C CA . TRP A 1 267 ? -0.863 -2.988 -2.159 1.00 97.00 267 TRP A CA 1
ATOM 2073 C C . TRP A 1 267 ? -0.047 -2.886 -0.880 1.00 97.00 267 TRP A C 1
ATOM 2075 O O . TRP A 1 267 ? 1.018 -3.488 -0.776 1.00 97.00 267 TRP A O 1
ATOM 2085 N N . LEU A 1 268 ? -0.553 -2.159 0.107 1.00 93.19 268 LEU A N 1
ATOM 2086 C CA . LEU A 1 268 ? 0.054 -2.018 1.425 1.00 93.19 268 LEU A CA 1
ATOM 2087 C C . LEU A 1 268 ? -0.778 -2.779 2.450 1.00 93.19 268 LEU A C 1
ATOM 2089 O O . LEU A 1 268 ? -1.992 -2.605 2.515 1.00 93.19 268 LEU A O 1
ATOM 2093 N N . PHE A 1 269 ? -0.130 -3.568 3.300 1.00 91.50 269 PHE A N 1
ATOM 2094 C CA . PHE A 1 269 ? -0.806 -4.263 4.393 1.00 91.50 269 PHE A CA 1
ATOM 2095 C C . PHE A 1 269 ? -0.129 -4.000 5.733 1.00 91.50 269 PHE A C 1
ATOM 2097 O O . PHE A 1 269 ? 1.095 -4.154 5.828 1.00 91.50 269 PHE A O 1
ATOM 2104 N N . PRO A 1 270 ? -0.902 -3.663 6.783 1.00 90.56 270 PRO A N 1
ATOM 2105 C CA . PRO A 1 270 ? -0.414 -3.788 8.140 1.00 90.56 270 PRO A CA 1
ATOM 2106 C C . PRO A 1 270 ? -0.312 -5.272 8.517 1.00 90.56 270 PRO A C 1
ATOM 2108 O O . PRO A 1 270 ? -1.179 -6.083 8.187 1.00 90.56 270 PRO A O 1
ATOM 2111 N N . TYR A 1 271 ? 0.737 -5.621 9.250 1.00 92.06 271 TYR A N 1
ATOM 2112 C CA . TYR A 1 271 ? 0.889 -6.925 9.886 1.00 92.06 271 TYR A CA 1
ATOM 2113 C C . TYR A 1 271 ? 1.517 -6.765 11.269 1.00 92.06 271 TYR A C 1
ATOM 2115 O O . TYR A 1 271 ? 2.161 -5.761 11.577 1.00 92.06 271 TYR A O 1
ATOM 2123 N N . LEU A 1 272 ? 1.327 -7.762 12.122 1.00 92.19 272 LEU A N 1
ATOM 2124 C CA . LEU A 1 272 ? 1.833 -7.784 13.483 1.00 92.19 272 LEU A CA 1
ATOM 2125 C C . LEU A 1 272 ? 2.971 -8.792 13.605 1.00 92.19 272 LEU A C 1
ATOM 2127 O O . LEU A 1 272 ? 2.806 -9.968 13.293 1.00 92.19 272 LEU A O 1
ATOM 2131 N N . VAL A 1 273 ? 4.108 -8.342 14.128 1.00 92.25 273 VAL A N 1
ATOM 2132 C CA . VAL A 1 273 ? 5.206 -9.225 14.534 1.00 92.25 273 VAL A CA 1
ATOM 2133 C C . VAL A 1 273 ? 5.076 -9.547 16.017 1.00 92.25 273 VAL A C 1
ATOM 2135 O O . VAL A 1 273 ? 4.934 -8.639 16.840 1.00 92.25 273 VAL A O 1
ATOM 2138 N N . ARG A 1 274 ? 5.170 -10.832 16.370 1.00 93.44 274 ARG A N 1
ATOM 2139 C CA . ARG A 1 274 ? 5.159 -11.322 17.756 1.00 93.44 274 ARG A CA 1
ATOM 2140 C C . ARG A 1 274 ? 6.424 -12.114 18.086 1.00 93.44 274 ARG A C 1
ATOM 2142 O O . ARG A 1 274 ? 7.091 -12.647 17.205 1.00 93.44 274 ARG A O 1
ATOM 2149 N N . ILE A 1 275 ? 6.745 -12.185 19.375 1.00 88.31 275 ILE A N 1
ATOM 2150 C CA . ILE A 1 275 ? 7.756 -13.122 19.884 1.00 88.31 275 ILE A CA 1
ATOM 2151 C C . ILE A 1 275 ? 7.118 -14.525 19.922 1.00 88.31 275 ILE A C 1
ATOM 2153 O O . ILE A 1 275 ? 5.921 -14.597 20.219 1.00 88.31 275 ILE A O 1
ATOM 2157 N N . PRO A 1 276 ? 7.873 -15.595 19.607 1.00 77.00 276 PRO A N 1
ATOM 2158 C CA . PRO A 1 276 ? 7.442 -16.981 19.805 1.00 77.00 276 PRO A CA 1
ATOM 2159 C C . PRO A 1 276 ? 6.932 -17.298 21.216 1.00 77.00 276 PRO A C 1
ATOM 2161 O O . PRO A 1 276 ? 7.422 -16.675 22.188 1.00 77.00 276 PRO A O 1
#

Secondary structure (DSSP, 8-state):
--------TT-HHHHHHHHHHHHHHT-GGG-HHHHS-EEEEE-TT--------TT--EEEEEEEEEEE-TT-EEEEEEETTEEEEEEEEEEEEEEEEEEEETTTEEEEEEEEEEEEEEEEEEEEE-S-TTSGGGGEEEEEEEEEEEEESS-----EEEEEEE-SSS--EEES-TT--EEGGGSEEEETT-EEEEEEEES-TT-EEEEEEE-SSTTSEEEEEPEEEETTEEE--EEPPSS-SEEEEEEEEE-SHHHH-TTS---EEEEEEEEEEE--

pLDDT: mean 86.7, std 15.18, range [33.0, 98.5]

Sequence (276 aa):
MFAGGEKNPQDPADLDERAIEDIIGGSDCFELTSHFEGTAVDDSGGTDTTGVIKDTILPVLWGRRITGHPNSHAQITLAGDSAFISLTIHTVGTLNIIGWRADTGWVGVQELLNETSQLFAIFKRRGVATDPHRGWELTHISGATGASDSISTVEIDSLRIQSTSYPDTVISNPVHIFAVEDALTFLSEEEIKPTVYANDPSLRVFLHVFMPNWPWHVRVPFVSGGNGTYTGIWHTQLLPAVRFAVFGCLQYETLHDEDYPYDFHGWLFPYLVRIP

Foldseek 3Di:
DADDDDADPPDPVSLLVVLVVVVLVPDPLNPVQVQQFAAWAAPVVDPDPDDDPQFWWAFGIKGWDWDDWPNWHWDWDDDPQKIKIKTKTKTWTWIWTWTAGNPPGTDIFIAIFIKMKIKIWMWGQPDACPDRSRRIDTFKIFWMKMWTPPDAPKDFQWKFKDWDVDDGDIDRDRRDMDTPVPFAEDEAFTKMKMKTAIDDQQKFKWKWFADPDPVRIHTFTWDGPGPRITIDIDTHHRDWDWTKIKIKIWHPCCRIPSPDHTTMMIIMGIYTYDHD